Protein AF-A0A4U1B209-F1 (afdb_monomer_lite)

InterPro domains:
  IPR002110 Ankyrin repeat [PF00023] (123-153)
  IPR002110 Ankyrin repeat [PS50088] (122-154)
  IPR002110 Ankyrin repeat [SM00248] (122-151)
  IPR036770 Ankyrin repeat-containing domain superfamily [G3DSA:1.25.40.20] (81-190)
  IPR036770 Ankyrin repeat-containing domain superfamily [SSF48403] (114-175)

Radius of gyration: 19.0 Å; chains: 1; bounding box: 44×34×61 Å

Foldseek 3Di:
DVVVVVVVVVVVVVVVVVLVCPVVVDQLLQLLLLLLAADDSPALDDHRDPVSVVSNVSSVVCLVPDPPCVSQQPPVVHLLVSLLVNLLRHLPDPPDDRPLVSSLVSNVSSVVVVHDQQDQDPQDGSLLSQLNSLALVNNVSSVVVPHQQCDWGCAQPQPGTGDGSLNNLVSVCVVPPDPSSVSNNVVSVVRD

Sequence (192 aa):
MKSILIFSSVLLTLALGHATYYINSTSNLNIAKRAFTIGDWDSCNSVSSTYDNYMSNLSYAYILASHDFEAYVGADPSLIKAALYVAKCQVHQEGYELDTQRVTRGISLGLMRNENINLVSGGQTALHLAVTTGNPALVKFILENGGNPSITTTNSYVGGSGKTAYDVAITLGELTPSEAMNSIINLLKTYE

Secondary structure (DSSP, 8-state):
-HHHHHHHHHHHHHHHHHHHHHHHHS-HHHHHHHHH-SS-SS-S--PPPHHHHHHHHHHHHHHHH-S--TTTTTSSS-HHHHHHHHHGGGTTSTT----HHHHHHHHHHHHHTT--TT--BTTB-HHHHHHTTT-HHHHHHHHHTT--TTPPPSSS-TT-TT--HHHHHHHHHHHS--HHHHHHHHHHHTT-

Organism: NCBI:txid2572245

Structure (mmCIF, N/CA/C/O backbone):
data_AF-A0A4U1B209-F1
#
_entry.id   AF-A0A4U1B209-F1
#
loop_
_atom_site.group_PDB
_atom_site.id
_atom_site.type_symbol
_atom_site.label_atom_id
_atom_site.label_alt_id
_atom_site.label_comp_id
_atom_site.label_asym_id
_atom_site.label_entity_id
_atom_site.label_seq_id
_atom_site.pdbx_PDB_ins_code
_atom_site.Cartn_x
_atom_site.Cartn_y
_atom_site.Cartn_z
_atom_site.occupancy
_atom_site.B_iso_or_equiv
_atom_site.auth_seq_id
_atom_site.auth_comp_id
_atom_site.auth_asym_id
_atom_site.auth_atom_id
_atom_site.pdbx_PDB_model_num
ATOM 1 N N . MET A 1 1 ? 21.863 21.573 -38.471 1.00 61.56 1 MET A N 1
ATOM 2 C CA . MET A 1 1 ? 20.659 20.705 -38.466 1.00 61.56 1 MET A CA 1
ATOM 3 C C . MET A 1 1 ? 20.994 19.211 -38.418 1.00 61.56 1 MET A C 1
ATOM 5 O O . MET A 1 1 ? 20.579 18.571 -37.466 1.00 61.56 1 MET A O 1
ATOM 9 N N . LYS A 1 2 ? 21.790 18.655 -39.351 1.00 60.94 2 LYS A N 1
ATOM 10 C CA . LYS A 1 2 ? 22.170 17.221 -39.347 1.00 60.94 2 LYS A CA 1
ATOM 11 C C . LYS A 1 2 ? 22.879 16.751 -38.064 1.00 60.94 2 LYS A C 1
ATOM 13 O O . LYS A 1 2 ? 22.521 15.710 -37.537 1.00 60.94 2 LYS A O 1
ATOM 18 N N . SER A 1 3 ? 23.809 17.533 -37.514 1.00 59.69 3 SER A N 1
ATOM 19 C CA . SER A 1 3 ? 24.525 17.149 -36.285 1.00 59.69 3 SER A CA 1
ATOM 20 C C . SER A 1 3 ? 23.614 17.093 -35.053 1.00 59.69 3 SER A C 1
ATOM 22 O O . SER A 1 3 ? 23.727 16.170 -34.261 1.00 59.69 3 SER A O 1
ATOM 24 N N . ILE A 1 4 ? 22.650 18.013 -34.928 1.00 65.38 4 ILE A N 1
ATOM 25 C CA . ILE A 1 4 ? 21.675 18.028 -33.819 1.00 65.38 4 ILE A CA 1
ATOM 26 C C . ILE A 1 4 ? 20.774 16.782 -33.864 1.00 65.38 4 ILE A C 1
ATOM 28 O O . ILE A 1 4 ? 20.507 16.183 -32.828 1.00 65.38 4 ILE A O 1
ATOM 32 N N . LEU A 1 5 ? 20.370 16.355 -35.066 1.00 63.09 5 LEU A N 1
ATOM 33 C CA . LEU A 1 5 ? 19.568 15.143 -35.278 1.00 63.09 5 LEU A CA 1
ATOM 34 C C . LEU A 1 5 ? 20.340 13.851 -34.955 1.00 63.09 5 LEU A C 1
ATOM 36 O O . LEU A 1 5 ? 19.762 12.891 -34.456 1.00 63.09 5 LEU A O 1
ATOM 40 N N . ILE A 1 6 ? 21.651 13.821 -35.212 1.00 68.12 6 ILE A N 1
ATOM 41 C CA . ILE A 1 6 ? 22.496 12.665 -34.879 1.00 68.12 6 ILE A CA 1
ATOM 42 C C . ILE A 1 6 ? 22.674 12.566 -33.360 1.00 68.12 6 ILE A C 1
ATOM 44 O O . ILE A 1 6 ? 22.462 11.496 -32.792 1.00 68.12 6 ILE A O 1
ATOM 48 N N . PHE A 1 7 ? 22.976 13.679 -32.684 1.00 66.00 7 PHE A N 1
ATOM 49 C CA . PHE A 1 7 ? 23.112 13.698 -31.225 1.00 66.00 7 PHE A CA 1
ATOM 50 C C . PHE A 1 7 ? 21.816 13.290 -30.506 1.00 66.00 7 PHE A C 1
ATOM 52 O O . PHE A 1 7 ? 21.873 12.493 -29.570 1.00 66.00 7 PHE A O 1
ATOM 59 N N . SER A 1 8 ? 20.648 13.756 -30.965 1.00 70.50 8 SER A N 1
ATOM 60 C CA . SER A 1 8 ? 19.366 13.357 -30.367 1.00 70.50 8 SER A CA 1
ATOM 61 C C . SER A 1 8 ? 19.054 11.869 -30.567 1.00 70.50 8 SER A C 1
ATOM 63 O O . SER A 1 8 ? 18.524 11.234 -29.656 1.00 70.50 8 SER A O 1
ATOM 65 N N . SER A 1 9 ? 19.432 11.288 -31.712 1.00 76.50 9 SER A N 1
ATOM 66 C CA . SER A 1 9 ? 19.226 9.858 -31.982 1.00 76.50 9 SER A CA 1
ATOM 67 C C . SER A 1 9 ? 20.050 8.951 -31.060 1.00 76.50 9 SER A C 1
ATOM 69 O O . SER A 1 9 ? 19.524 7.970 -30.538 1.00 76.50 9 SER A O 1
ATOM 71 N N . VAL A 1 10 ? 21.307 9.310 -30.775 1.00 81.50 10 VAL A N 1
ATOM 72 C CA . VAL A 1 10 ? 22.195 8.520 -29.905 1.00 81.50 10 VAL A CA 1
ATOM 73 C C . VAL A 1 10 ? 21.699 8.542 -28.460 1.00 81.50 10 VAL A C 1
ATOM 75 O O . VAL A 1 10 ? 21.563 7.489 -27.838 1.00 81.50 10 VAL A O 1
ATOM 78 N N . LEU A 1 11 ? 21.347 9.722 -27.944 1.00 79.62 11 LEU A N 1
ATOM 79 C CA . LEU A 1 11 ? 20.768 9.867 -26.604 1.00 79.62 11 LEU A CA 1
ATOM 80 C C . LEU A 1 11 ? 19.479 9.053 -26.439 1.00 79.62 11 LEU A C 1
ATOM 82 O O . LEU A 1 11 ? 19.304 8.390 -25.417 1.00 79.62 11 LEU A O 1
ATOM 86 N N . LEU A 1 12 ? 18.613 9.040 -27.456 1.00 82.00 12 LEU A N 1
ATOM 87 C CA . LEU A 1 12 ? 17.389 8.242 -27.435 1.00 82.00 12 LEU A CA 1
ATOM 88 C C . LEU A 1 12 ? 17.687 6.737 -27.388 1.00 82.00 12 LEU A C 1
ATOM 90 O O . LEU A 1 12 ? 17.086 6.023 -26.589 1.00 82.00 12 LEU A O 1
ATOM 94 N N . THR A 1 13 ? 18.635 6.250 -28.196 1.00 85.44 13 THR A N 1
ATOM 95 C CA . THR A 1 13 ? 19.008 4.824 -28.184 1.00 85.44 13 THR A CA 1
ATOM 96 C C . THR A 1 13 ? 19.613 4.383 -26.854 1.00 85.44 13 THR A C 1
ATOM 98 O O . THR A 1 13 ? 19.274 3.307 -26.369 1.00 85.44 13 THR A O 1
ATOM 101 N N . LEU A 1 14 ? 20.440 5.220 -26.219 1.00 85.81 14 LEU A N 1
ATOM 102 C CA . LEU A 1 14 ? 21.000 4.936 -24.896 1.00 85.81 14 LEU A CA 1
ATOM 103 C C . LEU A 1 14 ? 19.914 4.910 -23.816 1.00 85.81 14 LEU A C 1
ATOM 105 O O . LEU A 1 14 ? 19.901 4.005 -22.986 1.00 85.81 14 LEU A O 1
ATOM 109 N N . ALA A 1 15 ? 18.974 5.858 -23.854 1.00 82.06 15 ALA A N 1
ATOM 110 C CA . ALA A 1 15 ? 17.854 5.894 -22.917 1.00 82.06 15 ALA A CA 1
ATOM 111 C C . ALA A 1 15 ? 16.939 4.665 -23.061 1.00 82.06 15 ALA A C 1
ATOM 113 O O . ALA A 1 15 ? 16.544 4.069 -22.060 1.00 82.06 15 ALA A O 1
ATOM 114 N N . LEU A 1 16 ? 16.641 4.249 -24.297 1.00 85.25 16 LEU A N 1
ATOM 115 C CA . LEU A 1 16 ? 15.872 3.033 -24.575 1.00 85.25 16 LEU A CA 1
ATOM 116 C C . LEU A 1 16 ? 16.637 1.767 -24.168 1.00 85.25 16 LEU A C 1
ATOM 118 O O . LEU A 1 16 ? 16.045 0.852 -23.598 1.00 85.25 16 LEU A O 1
ATOM 122 N N . GLY A 1 17 ? 17.949 1.721 -24.406 1.00 89.38 17 GLY A N 1
ATOM 123 C CA . GLY A 1 17 ? 18.820 0.631 -23.962 1.00 89.38 17 GLY A CA 1
ATOM 124 C C . GLY A 1 17 ? 18.838 0.489 -22.440 1.00 89.38 17 GLY A C 1
ATOM 125 O O . GLY A 1 17 ? 18.685 -0.610 -21.915 1.00 89.38 17 GLY A O 1
ATOM 126 N N . HIS A 1 18 ? 18.935 1.606 -21.718 1.00 88.88 18 HIS A N 1
ATOM 127 C CA . HIS A 1 18 ? 18.845 1.612 -20.261 1.00 88.88 18 HIS A CA 1
ATOM 128 C C . HIS A 1 18 ? 17.475 1.132 -19.769 1.00 88.88 18 HIS A C 1
ATOM 130 O O . HIS A 1 18 ? 17.405 0.265 -18.903 1.00 88.88 18 HIS A O 1
ATOM 136 N N . ALA A 1 19 ? 16.387 1.643 -20.354 1.00 87.69 19 ALA A N 1
ATOM 137 C CA . ALA A 1 19 ? 15.033 1.249 -19.985 1.00 87.69 19 ALA A CA 1
ATOM 138 C C . ALA A 1 19 ? 14.767 -0.243 -20.218 1.00 87.69 19 ALA A C 1
ATOM 140 O O . ALA A 1 19 ? 14.228 -0.920 -19.347 1.00 87.69 19 ALA A O 1
ATOM 141 N N . THR A 1 20 ? 15.178 -0.765 -21.374 1.00 87.56 20 THR A N 1
ATOM 142 C CA . THR A 1 20 ? 15.029 -2.188 -21.710 1.00 87.56 20 THR A CA 1
ATOM 143 C C . THR A 1 20 ? 15.875 -3.077 -20.807 1.00 87.56 20 THR A C 1
ATOM 145 O O . THR A 1 20 ? 15.366 -4.075 -20.303 1.00 87.56 20 THR A O 1
ATOM 148 N N . TYR A 1 21 ? 17.132 -2.708 -20.537 1.00 91.44 21 TYR A N 1
ATOM 149 C CA . TYR A 1 21 ? 17.966 -3.420 -19.567 1.00 91.44 21 TYR A CA 1
ATOM 150 C C . TYR A 1 21 ? 17.310 -3.451 -18.186 1.00 91.44 21 TYR A C 1
ATOM 152 O O . TYR A 1 2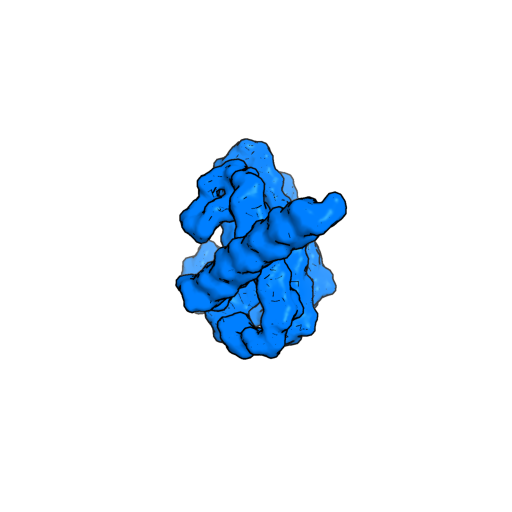1 ? 17.206 -4.509 -17.569 1.00 91.44 21 TYR A O 1
ATOM 160 N N . TYR A 1 22 ? 16.828 -2.300 -17.723 1.00 88.62 22 TYR A N 1
ATOM 161 C CA . TYR A 1 22 ? 16.171 -2.158 -16.436 1.00 88.62 22 TYR A CA 1
ATOM 162 C C . TYR A 1 22 ? 14.931 -3.057 -16.311 1.00 88.62 22 TYR A C 1
ATOM 164 O O . TYR A 1 22 ? 14.835 -3.837 -15.364 1.00 88.62 22 TYR A O 1
ATOM 172 N N . ILE A 1 23 ? 14.026 -3.004 -17.291 1.00 85.44 23 ILE A N 1
ATOM 173 C CA . ILE A 1 23 ? 12.807 -3.822 -17.327 1.00 85.44 23 ILE A CA 1
ATOM 174 C C . ILE A 1 23 ? 13.140 -5.321 -17.335 1.00 85.44 23 ILE A C 1
ATOM 176 O O . ILE A 1 23 ? 12.518 -6.088 -16.611 1.00 85.44 23 ILE A O 1
ATOM 180 N N . ASN A 1 24 ? 14.145 -5.741 -18.108 1.00 86.88 24 ASN A N 1
ATOM 181 C CA . ASN A 1 24 ? 14.504 -7.157 -18.240 1.00 86.88 24 ASN A CA 1
ATOM 182 C C . ASN A 1 24 ? 15.286 -7.713 -17.039 1.00 86.88 24 ASN A C 1
ATOM 184 O O . ASN A 1 24 ? 15.317 -8.925 -16.841 1.00 86.88 24 ASN A O 1
ATOM 188 N N . SER A 1 25 ? 15.946 -6.854 -16.259 1.00 87.62 25 SER A N 1
ATOM 189 C CA . SER A 1 25 ? 16.766 -7.256 -15.105 1.00 87.62 25 SER A CA 1
ATOM 190 C C . SER A 1 25 ? 16.059 -7.096 -13.758 1.00 87.62 25 SER A C 1
ATOM 192 O O . SER A 1 25 ? 16.596 -7.523 -12.736 1.00 87.62 25 SER A O 1
ATOM 194 N N . THR A 1 26 ? 14.855 -6.516 -13.738 1.00 83.50 26 THR A N 1
ATOM 195 C CA . THR A 1 26 ? 14.125 -6.201 -12.505 1.00 83.50 26 THR A CA 1
ATOM 196 C C . THR A 1 26 ? 12.839 -7.007 -12.407 1.00 83.50 26 THR A C 1
ATOM 198 O O . THR A 1 26 ? 12.084 -7.113 -13.368 1.00 83.50 26 THR A O 1
ATOM 201 N N . SER A 1 27 ? 12.545 -7.552 -11.223 1.00 81.44 27 SER A N 1
ATOM 202 C CA . SER A 1 27 ? 11.280 -8.257 -11.010 1.00 81.44 27 SER A CA 1
ATOM 203 C C . SER A 1 27 ? 10.080 -7.316 -11.148 1.00 81.44 27 SER A C 1
ATOM 205 O O . SER A 1 27 ? 10.131 -6.146 -10.761 1.00 81.44 27 SER A O 1
ATOM 207 N N . ASN A 1 28 ? 8.959 -7.853 -11.629 1.00 78.56 28 ASN A N 1
ATOM 208 C CA . ASN A 1 28 ? 7.714 -7.101 -11.779 1.00 78.56 28 ASN A CA 1
ATOM 209 C C . ASN A 1 28 ? 7.292 -6.423 -10.468 1.00 78.56 28 ASN A C 1
ATOM 211 O O . ASN A 1 28 ? 7.024 -5.225 -10.456 1.00 78.56 28 ASN A O 1
ATOM 215 N N . LEU A 1 29 ? 7.353 -7.134 -9.339 1.00 75.81 29 LEU A N 1
ATOM 216 C CA . LEU A 1 29 ? 7.053 -6.563 -8.025 1.00 75.81 29 LEU A CA 1
ATOM 217 C C . LEU A 1 29 ? 7.926 -5.342 -7.691 1.00 75.81 29 LEU A C 1
ATOM 219 O O . LEU A 1 29 ? 7.436 -4.346 -7.161 1.00 75.81 29 LEU A O 1
ATOM 223 N N . ASN A 1 30 ? 9.216 -5.407 -8.004 1.00 78.75 30 ASN A N 1
ATOM 224 C CA . ASN A 1 30 ? 10.148 -4.316 -7.758 1.00 78.75 30 ASN A CA 1
ATOM 225 C C . ASN A 1 30 ? 9.836 -3.117 -8.666 1.00 78.75 30 ASN A C 1
ATOM 227 O O . ASN A 1 30 ? 9.800 -1.990 -8.178 1.00 78.75 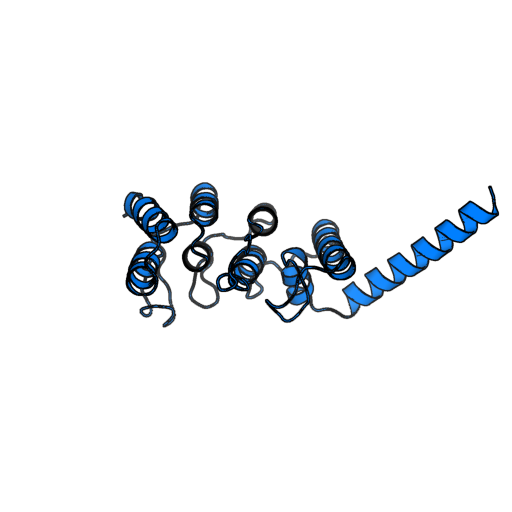30 ASN A O 1
ATOM 231 N N . ILE A 1 31 ? 9.496 -3.346 -9.936 1.00 81.81 31 ILE A N 1
ATOM 232 C CA . ILE A 1 31 ? 9.017 -2.290 -10.842 1.00 81.81 31 ILE A CA 1
ATOM 233 C C . ILE A 1 31 ? 7.718 -1.654 -10.309 1.00 81.81 31 ILE A C 1
ATOM 235 O O . ILE A 1 31 ? 7.598 -0.431 -10.292 1.00 81.81 31 ILE A O 1
ATOM 239 N N . ALA A 1 32 ? 6.768 -2.450 -9.805 1.00 78.44 32 ALA A N 1
ATOM 240 C CA . ALA A 1 32 ? 5.532 -1.943 -9.199 1.00 78.44 32 ALA A CA 1
ATOM 241 C C . ALA A 1 32 ? 5.794 -1.073 -7.967 1.00 78.44 32 ALA A C 1
ATOM 243 O O . ALA A 1 32 ? 5.273 0.035 -7.880 1.00 78.44 32 ALA A O 1
ATOM 244 N N . LYS A 1 33 ? 6.637 -1.533 -7.036 1.00 76.25 33 LYS A N 1
ATOM 245 C CA . LYS A 1 33 ? 7.045 -0.728 -5.875 1.00 76.25 33 LYS A CA 1
ATOM 246 C C . LYS A 1 33 ? 7.685 0.583 -6.334 1.00 76.25 33 LYS A C 1
ATOM 248 O O . LYS A 1 33 ? 7.255 1.654 -5.914 1.00 76.25 33 LYS A O 1
ATOM 253 N N . ARG A 1 34 ? 8.639 0.503 -7.269 1.00 80.44 34 ARG A N 1
ATOM 254 C CA . ARG A 1 34 ? 9.371 1.652 -7.819 1.00 80.44 34 ARG A CA 1
ATOM 255 C C . ARG A 1 34 ? 8.456 2.683 -8.479 1.00 80.44 34 ARG A C 1
ATOM 257 O O . ARG A 1 34 ? 8.695 3.880 -8.357 1.00 80.44 34 ARG A O 1
ATOM 264 N N . ALA A 1 35 ? 7.392 2.241 -9.147 1.00 81.94 35 ALA A N 1
ATOM 265 C CA . ALA A 1 35 ? 6.431 3.124 -9.805 1.00 81.94 35 ALA A CA 1
ATOM 266 C C . ALA A 1 35 ? 5.682 4.053 -8.839 1.00 81.94 35 ALA A C 1
ATOM 268 O O . ALA A 1 35 ? 5.184 5.095 -9.269 1.00 81.94 35 ALA A O 1
ATOM 269 N N . PHE A 1 36 ? 5.604 3.691 -7.556 1.00 79.75 36 PHE A N 1
ATOM 270 C CA . PHE A 1 36 ? 4.856 4.448 -6.553 1.00 79.75 36 PHE A CA 1
ATOM 271 C C . PHE A 1 36 ? 5.750 5.104 -5.488 1.00 79.75 36 PHE A C 1
ATOM 273 O O . PHE A 1 36 ? 5.254 5.957 -4.761 1.00 79.75 36 PHE A O 1
ATOM 280 N N . THR A 1 37 ? 7.052 4.781 -5.421 1.00 73.12 37 THR A N 1
ATOM 281 C CA . THR A 1 37 ? 8.039 5.378 -4.490 1.00 73.12 37 THR A CA 1
ATOM 282 C C . THR A 1 37 ? 8.465 6.803 -4.834 1.00 73.12 37 THR A C 1
ATOM 284 O O . THR A 1 37 ? 8.478 7.197 -5.999 1.00 73.12 37 THR A O 1
ATOM 287 N N . ILE A 1 38 ? 8.897 7.550 -3.811 1.00 61.16 38 ILE A N 1
ATOM 288 C CA . ILE A 1 38 ? 9.782 8.721 -3.913 1.00 61.16 38 ILE A CA 1
ATOM 289 C C . ILE A 1 38 ? 11.118 8.315 -3.273 1.00 61.16 38 ILE A C 1
ATOM 291 O O . ILE A 1 38 ? 11.142 8.043 -2.079 1.00 61.16 38 ILE A O 1
ATOM 295 N N . GLY A 1 39 ? 12.214 8.264 -4.036 1.00 60.88 39 GLY A N 1
ATOM 296 C CA . GLY A 1 39 ? 13.540 7.865 -3.518 1.00 60.88 39 GLY A CA 1
ATOM 297 C C . GLY A 1 39 ? 14.023 6.524 -4.064 1.00 60.88 39 GLY A C 1
ATOM 298 O O . GLY A 1 39 ? 13.471 6.076 -5.062 1.00 60.88 39 GLY A O 1
ATOM 299 N N . ASP A 1 40 ? 15.064 5.929 -3.467 1.00 56.50 40 ASP A N 1
ATOM 300 C CA . ASP A 1 40 ? 15.769 4.711 -3.926 1.00 56.50 40 ASP A CA 1
ATOM 301 C C . ASP A 1 40 ? 15.018 3.378 -3.637 1.00 56.50 40 ASP A C 1
ATOM 303 O O . ASP A 1 40 ? 13.994 3.347 -2.958 1.00 56.50 40 ASP A O 1
ATOM 307 N N . TRP A 1 41 ? 15.504 2.282 -4.230 1.00 52.00 41 TRP A N 1
ATOM 308 C CA . TRP A 1 41 ? 14.964 0.921 -4.272 1.00 52.00 41 TRP A CA 1
ATOM 309 C C . TRP A 1 41 ? 14.671 0.297 -2.912 1.00 52.00 41 TRP A C 1
ATOM 311 O O . TRP A 1 41 ? 13.658 -0.387 -2.769 1.00 52.00 41 TRP A O 1
ATOM 321 N N . ASP A 1 42 ? 15.551 0.532 -1.940 1.00 53.16 42 ASP A N 1
ATOM 322 C CA . ASP A 1 42 ? 15.587 -0.237 -0.691 1.00 53.16 42 ASP A CA 1
ATOM 323 C C . ASP A 1 42 ? 15.429 0.594 0.576 1.00 53.16 42 ASP A C 1
ATOM 325 O O . ASP A 1 42 ? 15.498 0.063 1.683 1.00 53.16 42 ASP A O 1
ATOM 329 N N . SER A 1 43 ? 15.183 1.895 0.479 1.00 47.34 43 SER A N 1
ATOM 330 C CA . SER A 1 43 ? 14.971 2.650 1.701 1.00 47.34 43 SER A CA 1
ATOM 331 C C . SER A 1 43 ? 14.155 3.900 1.457 1.00 47.34 43 SER A C 1
ATOM 333 O O . SER A 1 43 ? 14.557 4.815 0.749 1.00 47.34 43 SER A O 1
ATOM 335 N N . CYS A 1 44 ? 13.045 3.968 2.178 1.00 52.44 44 CYS A N 1
ATOM 336 C CA . CYS A 1 44 ? 12.699 4.990 3.163 1.00 52.44 44 CYS A CA 1
ATOM 337 C C . CYS A 1 44 ? 13.736 6.113 3.510 1.00 52.44 44 CYS A C 1
ATOM 339 O O . CYS A 1 44 ? 13.373 7.056 4.204 1.00 52.44 44 CYS A O 1
ATOM 341 N N . ASN A 1 45 ? 15.002 6.050 3.071 1.00 49.06 45 ASN A N 1
ATOM 342 C CA . ASN A 1 45 ? 16.088 6.993 3.300 1.00 49.06 45 ASN A CA 1
ATOM 343 C C . ASN A 1 45 ? 16.558 7.601 1.969 1.00 49.06 45 ASN A C 1
ATOM 345 O O . ASN A 1 45 ? 17.479 7.089 1.341 1.00 49.06 45 ASN A O 1
ATOM 349 N N . SER A 1 46 ? 15.952 8.706 1.537 1.00 52.28 46 SER A N 1
ATOM 350 C CA . SER A 1 46 ? 16.635 9.796 0.813 1.00 52.28 46 SER A CA 1
ATOM 351 C C . SER A 1 46 ? 15.634 10.804 0.254 1.00 52.28 46 SER A C 1
ATOM 353 O O . SER A 1 46 ? 14.504 10.479 -0.107 1.00 52.28 46 SER A O 1
ATOM 355 N N . VAL A 1 47 ? 16.092 12.050 0.145 1.00 57.69 47 VAL A N 1
ATOM 356 C CA . VAL A 1 47 ? 15.512 13.047 -0.757 1.00 57.69 47 VAL A CA 1
ATOM 357 C C . VAL A 1 47 ? 15.604 12.483 -2.178 1.00 57.69 47 VAL A C 1
ATOM 359 O O . VAL A 1 47 ? 16.689 12.071 -2.586 1.00 57.69 47 VAL A O 1
ATOM 362 N N . SER A 1 48 ? 14.503 12.444 -2.937 1.00 65.50 48 SER A N 1
ATOM 363 C CA . SER A 1 48 ? 14.525 11.872 -4.290 1.00 65.50 48 SER A CA 1
ATOM 364 C C . SER A 1 48 ? 15.555 12.577 -5.167 1.00 65.50 48 SER A C 1
ATOM 366 O O . SER A 1 48 ? 15.439 13.784 -5.403 1.00 65.50 48 SER A O 1
ATOM 368 N N . SER A 1 49 ? 16.520 11.837 -5.708 1.00 75.06 49 SER A N 1
ATOM 369 C CA . SER A 1 49 ? 17.373 12.376 -6.760 1.00 75.06 49 SER A CA 1
ATOM 370 C C . SER A 1 49 ? 16.588 12.511 -8.073 1.00 75.06 49 SER A C 1
ATOM 372 O O . SER A 1 49 ? 15.531 11.899 -8.273 1.00 75.06 49 SER A O 1
ATOM 374 N N . THR A 1 50 ? 17.116 13.283 -9.027 1.00 80.56 50 THR A N 1
ATOM 375 C CA . THR A 1 50 ? 16.581 13.310 -10.401 1.00 80.56 50 THR A CA 1
ATOM 376 C C . THR A 1 50 ? 16.550 11.907 -11.013 1.00 80.56 50 THR A C 1
ATOM 378 O O . THR A 1 50 ? 15.620 11.576 -11.749 1.00 80.56 50 THR A O 1
ATOM 381 N N . TYR A 1 51 ? 17.531 11.064 -10.673 1.00 82.75 51 TYR A N 1
ATOM 382 C CA . TYR A 1 51 ? 17.592 9.677 -11.120 1.00 82.75 51 TYR A CA 1
ATOM 383 C C . TYR A 1 51 ? 16.461 8.834 -10.518 1.00 82.75 51 TYR A C 1
ATOM 385 O O . TYR A 1 51 ? 15.802 8.098 -11.247 1.00 82.75 51 TYR A O 1
ATOM 393 N N . ASP A 1 52 ? 16.151 8.993 -9.231 1.00 77.88 52 ASP A N 1
ATOM 394 C CA . ASP A 1 52 ? 15.058 8.253 -8.587 1.00 77.88 52 ASP A CA 1
ATOM 395 C C . ASP A 1 52 ? 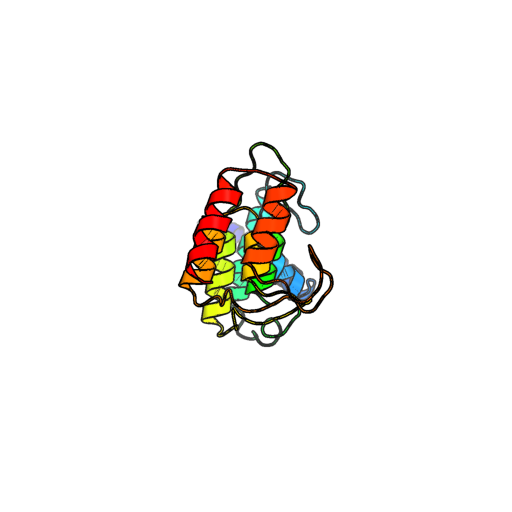13.695 8.607 -9.166 1.00 77.88 52 ASP A C 1
ATOM 397 O O . ASP A 1 52 ? 12.872 7.729 -9.436 1.00 77.88 52 ASP A O 1
ATOM 401 N N . ASN A 1 53 ? 13.475 9.896 -9.426 1.00 78.31 53 ASN A N 1
ATOM 402 C CA . ASN A 1 53 ? 12.266 10.362 -10.094 1.00 78.31 53 ASN A CA 1
ATOM 403 C C . ASN A 1 53 ? 12.170 9.832 -11.526 1.00 78.31 53 ASN A C 1
ATOM 405 O O . ASN A 1 53 ? 11.099 9.384 -11.937 1.00 78.31 53 ASN A O 1
ATOM 409 N N . TYR A 1 54 ? 13.280 9.824 -12.269 1.00 85.31 54 TYR A N 1
ATOM 410 C CA . TYR A 1 54 ? 13.338 9.204 -13.591 1.00 85.31 54 TYR A CA 1
ATOM 411 C C . TYR A 1 54 ? 12.985 7.713 -13.528 1.00 85.31 54 TYR A C 1
ATOM 413 O O . TYR A 1 54 ? 12.115 7.273 -14.275 1.00 85.31 54 TYR A O 1
ATOM 421 N N . MET A 1 55 ? 13.580 6.952 -12.605 1.00 84.69 55 MET A N 1
ATOM 422 C CA . MET A 1 55 ? 13.311 5.519 -12.468 1.00 84.69 55 MET A CA 1
ATOM 423 C C . MET A 1 55 ? 11.870 5.235 -12.034 1.00 84.69 55 MET A C 1
ATOM 425 O O . MET A 1 55 ? 11.256 4.301 -12.545 1.00 84.69 55 MET A O 1
ATOM 429 N N . SER A 1 56 ? 11.302 6.054 -11.146 1.00 82.06 56 SER A N 1
ATOM 430 C CA . SER A 1 56 ? 9.898 5.934 -10.724 1.00 82.06 56 SER A CA 1
ATOM 431 C C . SER A 1 56 ? 8.947 6.192 -11.896 1.00 82.06 56 SER A C 1
ATOM 433 O O . SER A 1 56 ? 8.049 5.396 -12.163 1.00 82.06 56 SER A O 1
ATOM 435 N N . ASN A 1 57 ? 9.194 7.256 -12.667 1.00 85.00 57 ASN A N 1
ATOM 436 C CA . ASN A 1 57 ? 8.402 7.588 -13.851 1.00 85.00 57 ASN A CA 1
ATOM 437 C C . ASN A 1 57 ? 8.543 6.541 -14.959 1.00 85.00 57 ASN A C 1
ATOM 439 O O . ASN A 1 57 ? 7.553 6.205 -15.606 1.00 85.00 57 ASN A O 1
ATOM 443 N N . LEU A 1 58 ? 9.748 6.006 -15.166 1.00 87.56 58 LEU A N 1
ATOM 444 C CA . LEU A 1 58 ? 10.000 4.928 -16.116 1.00 87.56 58 LEU A CA 1
ATOM 445 C C . LEU A 1 58 ? 9.233 3.659 -15.729 1.00 87.56 58 LEU A C 1
ATOM 447 O O . LEU A 1 58 ? 8.579 3.057 -16.575 1.00 87.56 58 LEU A O 1
ATOM 451 N N . SER A 1 59 ? 9.267 3.294 -14.447 1.00 86.50 59 SER A N 1
ATOM 452 C CA . SER A 1 59 ? 8.521 2.152 -13.907 1.00 86.50 59 SER A CA 1
ATOM 453 C C . SER A 1 59 ? 7.021 2.333 -14.102 1.00 86.50 59 SER A C 1
ATOM 455 O O . SER A 1 59 ? 6.336 1.442 -14.594 1.00 86.50 59 SER A O 1
ATOM 457 N N . TYR A 1 60 ? 6.514 3.523 -13.779 1.00 85.44 60 TYR A N 1
ATOM 458 C CA . TYR A 1 60 ? 5.110 3.856 -13.957 1.00 85.44 60 TYR A CA 1
ATOM 459 C C . TYR A 1 60 ? 4.693 3.808 -15.439 1.00 85.44 60 TYR A C 1
ATOM 461 O O . TYR A 1 60 ? 3.653 3.242 -15.776 1.00 85.44 60 TYR A O 1
ATOM 469 N N . ALA A 1 61 ? 5.515 4.353 -16.341 1.00 86.88 61 ALA A N 1
ATOM 470 C CA . ALA A 1 61 ? 5.275 4.305 -17.782 1.00 86.88 61 ALA A CA 1
ATOM 471 C C . ALA A 1 61 ? 5.291 2.869 -18.322 1.00 86.88 61 ALA A C 1
ATOM 473 O O . ALA A 1 61 ? 4.449 2.525 -19.149 1.00 86.88 61 ALA A O 1
ATOM 474 N N . TYR A 1 62 ? 6.197 2.026 -17.824 1.00 85.88 62 TYR A N 1
ATOM 475 C CA . TYR A 1 62 ? 6.226 0.610 -18.169 1.00 85.88 62 TYR A CA 1
ATOM 476 C C . TYR A 1 62 ? 4.936 -0.098 -17.755 1.00 85.88 62 TYR A C 1
ATOM 478 O O . TYR A 1 62 ? 4.344 -0.771 -18.587 1.00 85.88 62 TYR A O 1
ATOM 486 N N . ILE A 1 63 ? 4.446 0.110 -16.528 1.00 82.31 63 ILE A N 1
ATOM 487 C CA . ILE A 1 63 ? 3.183 -0.498 -16.071 1.00 82.31 63 ILE A CA 1
ATOM 488 C C . ILE A 1 63 ? 1.993 0.008 -16.898 1.00 82.31 63 ILE A C 1
ATOM 490 O O . ILE A 1 63 ? 1.046 -0.730 -17.141 1.00 82.31 63 ILE A O 1
ATOM 494 N N . LEU A 1 64 ? 2.005 1.261 -17.359 1.00 83.75 64 LEU A N 1
ATOM 495 C CA . LEU A 1 64 ? 0.955 1.737 -18.263 1.00 83.75 64 LEU A CA 1
ATOM 496 C C . LEU A 1 64 ? 1.009 1.079 -19.649 1.00 83.75 64 LEU A C 1
ATOM 498 O O . LEU A 1 64 ? -0.047 0.868 -20.245 1.00 83.75 64 LEU A O 1
ATOM 502 N N . ALA A 1 65 ? 2.213 0.811 -20.158 1.00 83.56 65 ALA A N 1
ATOM 503 C CA . ALA A 1 65 ? 2.454 0.355 -21.524 1.00 83.56 65 ALA A CA 1
ATOM 504 C C . ALA A 1 65 ? 2.508 -1.171 -21.681 1.00 83.56 65 ALA A C 1
ATOM 506 O O . ALA A 1 65 ? 2.265 -1.672 -22.779 1.00 83.56 65 ALA A O 1
ATOM 507 N N . SER A 1 66 ? 2.851 -1.914 -20.627 1.00 75.75 66 SER A N 1
ATOM 508 C CA . SER A 1 66 ? 2.817 -3.372 -20.659 1.00 75.75 66 SER A CA 1
ATOM 509 C C . SER A 1 66 ? 1.376 -3.826 -20.901 1.00 75.75 66 SER A C 1
ATOM 511 O O . SER A 1 66 ? 0.439 -3.165 -20.481 1.00 75.75 66 SER A O 1
ATOM 513 N N . HIS A 1 67 ? 1.168 -4.908 -21.651 1.00 63.03 67 HIS A N 1
ATOM 514 C CA . HIS A 1 67 ? -0.149 -5.553 -21.785 1.00 63.03 67 HIS A CA 1
ATOM 515 C C . HIS A 1 67 ? -0.262 -6.810 -20.912 1.00 63.03 67 HIS A C 1
ATOM 517 O O . HIS A 1 67 ? -1.354 -7.350 -20.754 1.00 63.03 67 HIS A O 1
ATOM 523 N N . ASP A 1 68 ? 0.857 -7.247 -20.329 1.00 60.34 68 ASP A N 1
ATOM 524 C CA . ASP A 1 68 ? 0.986 -8.490 -19.576 1.00 60.34 68 ASP A CA 1
ATOM 525 C C . ASP A 1 68 ? 0.872 -8.206 -18.067 1.00 60.34 68 ASP A C 1
ATOM 527 O O . ASP A 1 68 ? 1.853 -8.026 -17.342 1.00 60.34 68 ASP A O 1
ATOM 531 N N . PHE A 1 69 ? -0.375 -8.033 -17.624 1.00 60.00 69 PHE A N 1
ATOM 532 C CA . PHE A 1 69 ? -0.744 -7.615 -16.263 1.00 60.00 69 PHE A CA 1
ATOM 533 C C . PHE A 1 69 ? -0.941 -8.772 -15.287 1.00 60.00 69 PHE A C 1
ATOM 535 O O . PHE A 1 69 ? -0.973 -8.553 -14.075 1.00 60.00 69 PHE A O 1
ATOM 542 N N . GLU A 1 70 ? -1.041 -9.995 -15.804 1.00 55.88 70 GLU A N 1
ATOM 543 C CA . GLU A 1 70 ? -1.221 -11.226 -15.024 1.00 55.88 70 GLU A CA 1
ATOM 544 C C . GLU A 1 70 ? -0.077 -11.427 -14.017 1.00 55.88 70 GLU A C 1
ATOM 546 O O . GLU A 1 70 ? -0.275 -11.987 -12.947 1.00 55.88 70 GLU A O 1
ATOM 551 N N . ALA A 1 71 ? 1.115 -10.888 -14.297 1.00 56.56 71 ALA A N 1
ATOM 552 C CA . ALA A 1 71 ? 2.239 -10.967 -13.368 1.00 56.56 71 ALA A CA 1
ATOM 553 C C . ALA A 1 71 ? 2.113 -10.048 -12.130 1.00 56.56 71 ALA A C 1
ATOM 555 O O . ALA A 1 71 ? 2.925 -10.158 -11.210 1.00 56.56 71 ALA A O 1
ATOM 556 N N . TYR A 1 72 ? 1.135 -9.134 -12.114 1.00 57.09 72 TYR A N 1
ATOM 557 C CA . TYR A 1 72 ? 0.892 -8.162 -11.039 1.00 57.09 72 TYR A CA 1
ATOM 558 C C . TYR A 1 72 ? -0.451 -8.398 -10.330 1.00 57.09 72 TYR A C 1
ATOM 560 O O . TYR A 1 72 ? -0.546 -8.226 -9.113 1.00 57.09 72 TYR A O 1
ATOM 568 N N . VAL A 1 73 ? -1.479 -8.823 -11.076 1.00 50.19 73 VAL A N 1
ATOM 569 C CA . VAL A 1 73 ? -2.809 -9.171 -10.555 1.00 50.19 73 VAL A CA 1
ATOM 570 C C . VAL A 1 73 ? -2.733 -10.531 -9.855 1.00 50.19 73 VAL A C 1
ATOM 572 O O . VAL A 1 73 ? -2.586 -11.564 -10.494 1.00 50.19 73 VAL A O 1
ATOM 575 N N . GLY A 1 74 ? -2.820 -10.539 -8.523 1.00 48.75 74 GLY A N 1
ATOM 576 C CA . GLY A 1 74 ? -2.748 -11.766 -7.713 1.00 48.75 74 GLY A CA 1
ATOM 577 C C . GLY A 1 74 ? -1.360 -12.097 -7.154 1.00 48.75 74 GLY A C 1
ATOM 578 O O . GLY A 1 74 ? -1.229 -13.062 -6.402 1.00 48.75 74 GLY A O 1
ATOM 579 N N . ALA A 1 75 ? -0.340 -11.282 -7.446 1.00 58.28 75 ALA A N 1
ATOM 580 C CA . ALA A 1 75 ? 0.910 -11.304 -6.693 1.00 58.28 75 ALA A CA 1
ATOM 581 C C . ALA A 1 75 ? 0.671 -10.781 -5.264 1.00 58.28 75 ALA A C 1
ATOM 583 O O . ALA A 1 75 ? -0.155 -9.892 -5.054 1.00 58.28 75 ALA A O 1
ATOM 584 N N . ASP A 1 76 ? 1.397 -11.309 -4.276 1.00 59.28 76 ASP A N 1
ATOM 585 C CA . ASP A 1 76 ? 1.491 -10.675 -2.960 1.00 59.28 76 ASP A CA 1
ATOM 586 C C . ASP A 1 76 ? 2.780 -9.841 -2.906 1.00 59.28 76 ASP A C 1
ATOM 588 O O . ASP A 1 76 ? 3.874 -10.419 -2.916 1.00 59.28 76 ASP A O 1
ATOM 592 N N . PRO A 1 77 ? 2.702 -8.498 -2.851 1.00 68.00 77 PRO A N 1
ATOM 593 C CA . PRO A 1 77 ? 1.500 -7.654 -2.868 1.00 68.00 77 PRO A CA 1
ATOM 594 C C . PRO A 1 77 ? 0.955 -7.298 -4.264 1.00 68.00 77 PRO A C 1
ATOM 596 O O . PRO A 1 77 ? 1.721 -7.144 -5.214 1.00 68.00 77 PRO A O 1
ATOM 599 N N . SER A 1 78 ? -0.363 -7.062 -4.340 1.00 80.38 78 SER A N 1
ATOM 600 C CA . SER A 1 78 ? -1.050 -6.500 -5.518 1.00 80.38 78 SER A CA 1
ATOM 601 C C . SER A 1 78 ? -0.614 -5.050 -5.783 1.00 80.38 78 SER A C 1
ATOM 603 O O . SER A 1 78 ? 0.025 -4.446 -4.916 1.00 80.38 78 SER A O 1
ATOM 605 N N . LEU A 1 79 ? -0.976 -4.433 -6.918 1.00 83.06 79 LEU A N 1
ATOM 606 C CA . LEU A 1 79 ? -0.631 -3.026 -7.193 1.00 83.06 79 LEU A CA 1
ATOM 607 C C . LEU A 1 79 ? -1.196 -2.084 -6.125 1.00 83.06 79 LEU A C 1
ATOM 609 O O . LEU A 1 79 ? -0.477 -1.201 -5.649 1.00 83.06 79 LEU A O 1
ATOM 613 N N . ILE A 1 80 ? -2.444 -2.313 -5.695 1.00 88.94 80 ILE A N 1
ATOM 614 C CA . ILE A 1 80 ? -3.076 -1.547 -4.609 1.00 88.94 80 ILE A CA 1
ATOM 615 C C . ILE A 1 80 ? -2.217 -1.615 -3.339 1.00 88.94 80 ILE A C 1
ATOM 617 O O . ILE A 1 80 ? -1.915 -0.588 -2.726 1.00 88.94 80 ILE A O 1
ATOM 621 N N . LYS A 1 81 ? -1.783 -2.816 -2.934 1.00 85.44 81 LYS A N 1
ATOM 622 C CA . LYS A 1 81 ? -0.993 -2.978 -1.705 1.00 85.44 81 LYS A CA 1
ATOM 623 C C . LYS A 1 81 ? 0.449 -2.502 -1.879 1.00 85.44 81 LYS A C 1
ATOM 625 O O . LYS A 1 81 ? 0.998 -1.939 -0.938 1.00 85.44 81 LYS A O 1
ATOM 630 N N . ALA A 1 82 ? 1.053 -2.666 -3.056 1.00 82.25 82 ALA A N 1
ATOM 631 C CA . ALA A 1 82 ? 2.383 -2.147 -3.367 1.00 82.25 82 ALA A CA 1
ATOM 632 C C . ALA A 1 82 ? 2.431 -0.622 -3.199 1.00 82.25 82 ALA A C 1
ATOM 634 O O . ALA A 1 82 ? 3.328 -0.122 -2.523 1.00 82.25 82 ALA A O 1
ATOM 635 N N . ALA A 1 83 ? 1.425 0.099 -3.708 1.00 85.94 83 ALA A N 1
ATOM 636 C CA . ALA A 1 83 ? 1.292 1.542 -3.509 1.00 85.94 83 ALA A CA 1
ATOM 637 C C . ALA A 1 83 ? 1.193 1.921 -2.017 1.00 85.94 83 ALA A C 1
ATOM 639 O O . ALA A 1 83 ? 1.799 2.894 -1.572 1.00 85.94 83 ALA A O 1
ATOM 640 N N . LEU A 1 84 ? 0.484 1.121 -1.217 1.00 86.12 84 LEU A N 1
ATOM 641 C CA . LEU A 1 84 ? 0.338 1.340 0.226 1.00 86.12 84 LEU A CA 1
ATOM 642 C C . LEU A 1 84 ? 1.592 0.995 1.038 1.00 86.12 84 LEU A C 1
ATOM 644 O O . LEU A 1 84 ? 1.859 1.639 2.050 1.00 86.12 84 LEU A O 1
ATOM 648 N N . TYR A 1 85 ? 2.383 0.005 0.619 1.00 79.12 85 TYR A N 1
ATOM 649 C CA . TYR A 1 85 ? 3.652 -0.307 1.282 1.00 79.12 85 TYR A CA 1
ATOM 650 C C . TYR A 1 85 ? 4.653 0.835 1.156 1.00 79.12 85 TYR A C 1
ATOM 652 O O . TYR A 1 85 ? 5.372 1.115 2.112 1.00 79.12 85 TYR A O 1
ATOM 660 N N . VAL A 1 86 ? 4.647 1.538 0.025 1.00 71.88 86 VAL A N 1
ATOM 661 C CA . VAL A 1 86 ? 5.443 2.755 -0.140 1.00 71.88 86 VAL A CA 1
ATOM 662 C C . VAL A 1 86 ? 5.037 3.826 0.870 1.00 71.88 86 VAL A C 1
ATOM 664 O O . VAL A 1 86 ? 5.903 4.460 1.466 1.00 71.88 86 VAL A O 1
ATOM 667 N N . ALA A 1 87 ? 3.737 3.996 1.120 1.00 69.38 87 ALA A N 1
ATOM 668 C CA . ALA A 1 87 ? 3.247 5.012 2.048 1.00 69.38 87 ALA A CA 1
ATOM 669 C C . ALA A 1 87 ? 3.747 4.820 3.493 1.00 69.38 87 ALA A C 1
ATOM 671 O O . ALA A 1 87 ? 3.845 5.780 4.252 1.00 69.38 87 ALA A O 1
ATOM 672 N N . LYS A 1 88 ? 4.104 3.586 3.872 1.00 67.00 88 LYS A N 1
ATOM 673 C CA . LYS A 1 88 ? 4.668 3.263 5.192 1.00 67.00 88 LYS A CA 1
ATOM 674 C C . LYS A 1 88 ? 6.119 3.693 5.363 1.00 67.00 88 LYS A C 1
ATOM 676 O O . LYS A 1 88 ? 6.603 3.735 6.489 1.00 67.00 88 LYS A O 1
ATOM 681 N N . CYS A 1 89 ? 6.831 3.963 4.274 1.00 61.16 89 CYS A N 1
ATOM 682 C CA . CYS A 1 89 ? 8.280 4.057 4.336 1.00 61.16 89 CYS A CA 1
ATOM 683 C C . CYS A 1 89 ? 8.788 5.324 5.049 1.00 61.16 89 CYS A C 1
ATOM 685 O O . CYS A 1 89 ? 9.948 5.376 5.422 1.00 61.16 89 CYS A O 1
ATOM 687 N N . GLN A 1 90 ? 7.975 6.363 5.249 1.00 57.38 90 GLN A N 1
ATOM 688 C CA . GLN A 1 90 ? 8.513 7.685 5.614 1.00 57.38 90 GLN A CA 1
ATOM 689 C C . GLN A 1 90 ? 7.746 8.403 6.744 1.00 57.38 90 GLN A C 1
ATOM 691 O O . GLN A 1 90 ? 8.005 9.564 7.034 1.00 57.38 90 GLN A O 1
ATOM 696 N N . VAL A 1 91 ? 6.876 7.691 7.472 1.00 52.72 91 VAL A N 1
ATOM 697 C CA . VAL A 1 91 ? 6.005 8.260 8.528 1.00 52.72 91 VAL A CA 1
ATOM 698 C C . VAL A 1 91 ? 6.779 8.817 9.745 1.00 52.72 91 VAL A C 1
ATOM 700 O O . VAL A 1 91 ? 6.211 9.543 10.553 1.00 52.72 91 VAL A O 1
ATOM 703 N N . HIS A 1 92 ? 8.074 8.509 9.895 1.00 52.59 92 HIS A N 1
ATOM 704 C CA . HIS A 1 92 ? 8.873 8.874 11.078 1.00 52.59 92 HIS A CA 1
ATOM 705 C C . HIS A 1 92 ? 9.900 9.998 10.860 1.00 52.59 92 HIS A C 1
ATOM 707 O O . HIS A 1 92 ? 10.678 10.271 11.773 1.00 52.59 92 HIS A O 1
ATOM 713 N N . GLN A 1 93 ? 9.933 10.652 9.693 1.00 53.72 93 GLN A N 1
ATOM 714 C CA . GLN A 1 93 ? 10.803 11.816 9.481 1.00 53.72 93 GLN A CA 1
ATOM 715 C C . GLN A 1 93 ? 10.015 13.123 9.624 1.00 53.72 93 GLN A C 1
ATOM 717 O O . GLN A 1 93 ? 9.004 13.337 8.958 1.00 53.72 93 GLN A O 1
ATOM 722 N N . GLU A 1 94 ? 10.480 14.000 10.514 1.00 49.06 94 GLU A N 1
ATOM 723 C CA . GLU A 1 94 ? 9.915 15.335 10.712 1.00 49.06 94 GLU A CA 1
ATOM 724 C C . GLU A 1 94 ? 10.006 16.143 9.401 1.00 49.06 94 GLU A C 1
ATOM 726 O O . GLU A 1 94 ? 11.069 16.216 8.784 1.00 49.06 94 GLU A O 1
ATOM 731 N N . GLY A 1 95 ? 8.882 16.708 8.941 1.00 51.75 95 GLY A N 1
ATOM 732 C CA . GLY A 1 95 ? 8.789 17.412 7.653 1.00 51.75 95 GLY A CA 1
ATOM 733 C C . GLY A 1 95 ? 8.480 16.528 6.436 1.00 51.75 95 GLY A C 1
ATOM 734 O O . GLY A 1 95 ? 8.507 17.024 5.310 1.00 51.75 95 GLY A O 1
ATOM 735 N N . TYR A 1 96 ? 8.176 15.240 6.630 1.00 56.94 96 TYR A N 1
ATOM 736 C CA . TYR A 1 96 ? 7.805 14.349 5.534 1.00 56.94 96 TYR A CA 1
ATOM 737 C C . TYR A 1 96 ? 6.344 14.511 5.058 1.00 56.94 96 TYR A C 1
ATOM 739 O O . TYR A 1 96 ? 5.389 14.145 5.741 1.00 56.94 96 TYR A O 1
ATOM 747 N N . GLU A 1 97 ? 6.217 15.021 3.832 1.00 59.03 97 GLU A N 1
ATOM 748 C CA . GLU A 1 97 ? 5.087 14.935 2.897 1.00 59.03 97 GLU A CA 1
ATOM 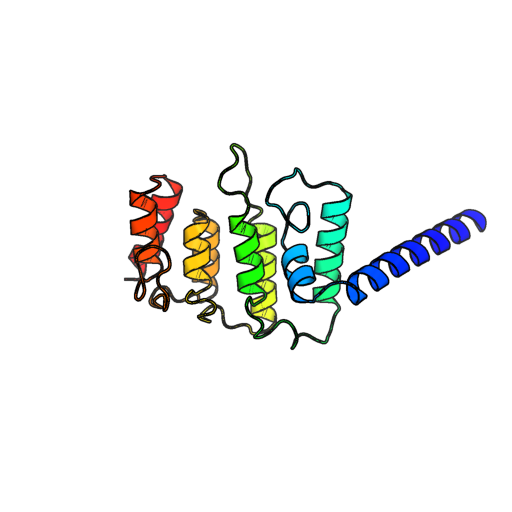749 C C . GLU A 1 97 ? 4.785 13.522 2.360 1.00 59.03 97 GLU A C 1
ATOM 751 O O . GLU A 1 97 ? 5.438 13.141 1.388 1.00 59.03 97 GLU A O 1
ATOM 756 N N . LEU A 1 98 ? 3.813 12.748 2.876 1.00 70.25 98 LEU A N 1
ATOM 757 C CA . LEU A 1 98 ? 3.347 11.570 2.120 1.00 70.25 98 LEU A CA 1
ATOM 758 C C . LEU A 1 98 ? 2.794 12.034 0.767 1.00 70.25 98 LEU A C 1
ATOM 760 O O . LEU A 1 98 ? 1.754 12.697 0.729 1.00 70.25 98 LEU A O 1
ATOM 764 N N . ASP A 1 99 ? 3.417 11.610 -0.338 1.00 73.94 99 ASP A N 1
ATOM 765 C CA . ASP A 1 99 ? 2.887 11.837 -1.689 1.00 73.94 99 ASP A CA 1
ATOM 766 C C . ASP A 1 99 ? 1.656 10.962 -1.928 1.00 73.94 99 ASP A C 1
ATOM 768 O O . ASP A 1 99 ? 1.659 9.898 -2.556 1.00 73.94 99 ASP A O 1
ATOM 772 N N . THR A 1 100 ? 0.558 11.464 -1.378 1.00 78.50 100 THR A N 1
ATOM 773 C CA . THR A 1 100 ? -0.767 10.873 -1.458 1.00 78.50 100 THR A CA 1
ATOM 774 C C . THR A 1 100 ? -1.203 10.773 -2.920 1.00 78.50 100 THR A C 1
ATOM 776 O O . THR A 1 100 ? -1.951 9.864 -3.271 1.00 78.50 100 THR A O 1
ATOM 779 N N . GLN A 1 101 ? -0.698 11.634 -3.811 1.00 82.38 101 GLN A N 1
ATOM 780 C CA . GLN A 1 101 ? -1.020 11.589 -5.234 1.00 82.38 101 GLN A CA 1
ATOM 781 C C . GLN A 1 101 ? -0.427 10.344 -5.909 1.00 82.38 101 GLN A C 1
ATOM 783 O O . GLN A 1 101 ? -1.140 9.654 -6.637 1.00 82.38 101 GLN A O 1
ATOM 788 N N . ARG A 1 102 ? 0.841 9.999 -5.652 1.00 80.38 102 ARG A N 1
ATOM 789 C CA . ARG A 1 102 ? 1.443 8.762 -6.189 1.00 80.38 102 ARG A CA 1
ATOM 790 C C . ARG A 1 102 ? 0.766 7.510 -5.650 1.00 80.38 102 ARG A C 1
ATOM 792 O O . ARG A 1 102 ? 0.474 6.599 -6.426 1.00 80.38 102 ARG A O 1
ATOM 799 N N . VAL A 1 103 ? 0.468 7.482 -4.350 1.00 86.00 103 VAL A N 1
ATOM 800 C CA . VAL A 1 103 ? -0.206 6.338 -3.719 1.00 86.00 103 VAL A CA 1
ATOM 801 C C . VAL A 1 103 ? -1.607 6.151 -4.301 1.00 86.00 103 VAL A C 1
ATOM 803 O O . VAL A 1 103 ? -1.939 5.063 -4.769 1.00 86.00 103 VAL A O 1
ATOM 806 N N . THR A 1 104 ? -2.416 7.213 -4.346 1.00 90.31 104 THR A N 1
ATOM 807 C CA . THR A 1 104 ? -3.774 7.159 -4.916 1.00 90.31 104 THR A CA 1
ATOM 808 C C . THR A 1 104 ? -3.754 6.806 -6.398 1.00 90.31 104 THR A C 1
ATOM 810 O O . THR A 1 104 ? -4.581 6.014 -6.835 1.00 90.31 104 THR A O 1
ATOM 813 N N . ARG A 1 105 ? -2.769 7.281 -7.171 1.00 87.69 105 ARG A N 1
ATOM 814 C CA . ARG A 1 105 ? -2.577 6.877 -8.572 1.00 87.69 105 ARG A CA 1
ATOM 815 C C . ARG A 1 105 ? -2.311 5.378 -8.714 1.00 87.69 105 ARG A C 1
ATOM 817 O O . ARG A 1 105 ? -2.861 4.761 -9.623 1.00 87.69 105 ARG A O 1
ATOM 824 N N . GLY A 1 106 ? -1.504 4.794 -7.829 1.00 86.56 106 GLY A N 1
ATOM 825 C CA . GLY A 1 106 ? -1.258 3.352 -7.809 1.00 86.56 106 GLY A CA 1
ATOM 826 C C . GLY A 1 106 ? -2.496 2.536 -7.451 1.00 86.56 106 GLY A C 1
ATOM 827 O O . GLY A 1 106 ? -2.793 1.551 -8.125 1.00 86.56 106 GLY A O 1
ATOM 828 N N . ILE A 1 107 ? -3.275 2.997 -6.468 1.00 91.50 107 ILE A N 1
ATOM 829 C CA . ILE A 1 107 ? -4.560 2.380 -6.109 1.00 91.50 107 ILE A CA 1
ATOM 830 C C . ILE A 1 107 ? -5.541 2.462 -7.287 1.00 91.50 107 ILE A C 1
ATOM 832 O O . ILE A 1 107 ? -6.079 1.438 -7.699 1.00 91.50 107 ILE A O 1
ATOM 836 N N . SER A 1 108 ? -5.723 3.648 -7.880 1.00 92.25 108 SER A N 1
ATOM 837 C CA . SER A 1 108 ? -6.578 3.853 -9.056 1.00 92.25 108 SER A CA 1
ATOM 838 C C . SER A 1 108 ? -6.171 2.962 -10.221 1.00 92.25 108 SER A C 1
ATOM 840 O O . SER A 1 108 ? -7.029 2.398 -10.891 1.00 92.25 108 SER A O 1
ATOM 842 N N . LEU A 1 109 ? -4.867 2.801 -10.456 1.00 87.81 109 LEU A N 1
ATOM 843 C CA . LEU A 1 109 ? -4.373 1.916 -11.501 1.00 87.81 109 LEU A CA 1
ATOM 844 C C . LEU A 1 109 ? -4.734 0.455 -11.213 1.00 87.81 109 LEU A C 1
ATOM 846 O O . LEU A 1 109 ? -5.234 -0.213 -12.111 1.00 87.81 109 LEU A O 1
ATOM 850 N N . GLY A 1 110 ? -4.550 -0.029 -9.982 1.00 88.12 110 GLY A N 1
ATOM 851 C CA . GLY A 1 110 ? -4.985 -1.375 -9.594 1.00 88.12 110 GLY A CA 1
ATOM 852 C C . GLY A 1 110 ? -6.492 -1.581 -9.790 1.00 88.12 110 GLY A C 1
ATOM 853 O O . GLY A 1 110 ? -6.911 -2.570 -10.387 1.00 88.12 110 GLY A O 1
ATOM 854 N N . LEU A 1 111 ? -7.312 -0.603 -9.395 1.00 91.38 111 LEU A N 1
ATOM 855 C CA . LEU A 1 111 ? -8.767 -0.626 -9.597 1.00 91.38 111 LEU A CA 1
ATOM 856 C C . LEU A 1 111 ? -9.162 -0.635 -11.080 1.00 91.38 111 LEU A C 1
ATOM 858 O O . LEU A 1 111 ? -10.012 -1.423 -11.485 1.00 91.38 111 LEU A O 1
ATOM 862 N N . MET A 1 112 ? -8.511 0.180 -11.917 1.00 89.12 112 MET A N 1
ATOM 863 C CA . MET A 1 112 ? -8.697 0.161 -13.377 1.00 89.12 112 MET A CA 1
ATOM 864 C C . MET A 1 112 ? -8.346 -1.198 -13.996 1.00 89.12 112 MET A C 1
ATOM 866 O O . MET A 1 112 ? -8.834 -1.532 -15.074 1.00 89.12 112 MET A O 1
ATOM 870 N N . ARG A 1 113 ? -7.493 -1.979 -13.327 1.00 84.50 113 ARG A N 1
ATOM 871 C CA . ARG A 1 113 ? -7.126 -3.351 -13.699 1.00 84.50 113 ARG A CA 1
ATOM 872 C C . ARG A 1 113 ? -7.992 -4.407 -13.011 1.00 84.50 113 ARG A C 1
ATOM 874 O O . ARG A 1 113 ? -7.662 -5.585 -13.075 1.00 84.50 113 ARG A O 1
ATOM 881 N N . ASN A 1 114 ? -9.109 -3.998 -12.410 1.00 87.62 114 ASN A N 1
ATOM 882 C CA . ASN A 1 114 ? -10.070 -4.873 -11.748 1.00 87.62 114 ASN A CA 1
ATOM 883 C C . ASN A 1 114 ? -9.488 -5.616 -10.526 1.00 87.62 114 ASN A C 1
ATOM 885 O O . ASN A 1 114 ? -9.966 -6.694 -10.170 1.00 87.62 114 ASN A O 1
ATOM 889 N N . GLU A 1 115 ? -8.460 -5.058 -9.869 1.00 89.00 115 GLU A N 1
ATOM 890 C CA . GLU A 1 115 ? -8.017 -5.568 -8.571 1.00 89.00 115 GLU A CA 1
ATOM 891 C C . GLU A 1 115 ? -9.113 -5.387 -7.516 1.00 89.00 115 GLU A C 1
ATOM 893 O O . GLU A 1 115 ? -9.764 -4.345 -7.418 1.00 89.00 115 GLU A O 1
ATOM 898 N N . ASN A 1 116 ? -9.274 -6.398 -6.667 1.00 91.44 116 ASN A N 1
ATOM 899 C CA . ASN A 1 116 ? -10.194 -6.327 -5.545 1.00 91.44 116 ASN A CA 1
ATOM 900 C C . ASN A 1 116 ? -9.568 -5.528 -4.386 1.00 91.44 116 ASN A C 1
ATOM 902 O O . ASN A 1 116 ? -8.701 -6.037 -3.675 1.00 91.44 116 ASN A O 1
ATOM 906 N N . ILE A 1 117 ? -10.059 -4.309 -4.140 1.00 93.94 117 ILE A N 1
ATOM 907 C CA . ILE A 1 117 ? -9.627 -3.446 -3.020 1.00 93.94 117 ILE A CA 1
ATOM 908 C C . ILE A 1 117 ? -9.821 -4.090 -1.636 1.00 93.94 117 ILE A C 1
ATOM 910 O O . ILE A 1 117 ? -9.131 -3.751 -0.671 1.00 93.94 117 ILE A O 1
ATOM 914 N N . ASN A 1 118 ? -10.729 -5.063 -1.555 1.00 95.06 118 ASN A N 1
ATOM 915 C CA . ASN A 1 118 ? -11.076 -5.811 -0.354 1.00 95.06 118 ASN A CA 1
ATOM 916 C C . ASN A 1 118 ? -10.297 -7.125 -0.210 1.00 95.06 118 ASN A C 1
ATOM 918 O O . ASN A 1 118 ? -10.562 -7.892 0.715 1.00 95.06 118 ASN A O 1
ATOM 922 N N . LEU A 1 119 ? -9.336 -7.401 -1.100 1.00 91.25 119 LEU A N 1
ATOM 923 C CA . LEU A 1 119 ? -8.494 -8.588 -1.017 1.00 91.25 119 LEU A CA 1
ATOM 924 C C . LEU A 1 119 ? -7.718 -8.609 0.307 1.00 91.25 119 LEU A C 1
ATOM 926 O O . LEU A 1 119 ? -6.941 -7.701 0.618 1.00 91.25 119 LEU A O 1
ATOM 930 N N . VAL A 1 120 ? -7.889 -9.692 1.065 1.00 89.56 120 VAL A N 1
ATOM 931 C CA . VAL A 1 120 ? -7.060 -9.992 2.232 1.00 89.56 120 VAL A CA 1
ATOM 932 C C . VAL A 1 120 ? -5.816 -10.732 1.747 1.00 89.56 120 VAL A C 1
ATOM 934 O O . VAL A 1 120 ? -5.857 -11.930 1.489 1.00 89.56 120 VAL A O 1
ATOM 937 N N . SER A 1 121 ? -4.704 -10.010 1.634 1.00 84.19 121 SER A N 1
ATOM 938 C CA . SER A 1 121 ? -3.376 -10.580 1.350 1.00 84.19 121 SER A CA 1
ATOM 939 C C . SER A 1 121 ? -2.439 -10.286 2.514 1.00 84.19 121 SER A C 1
ATOM 941 O O . SER A 1 121 ? -2.620 -9.261 3.174 1.00 84.19 121 SER A O 1
ATOM 943 N N . GLY A 1 122 ? -1.475 -11.150 2.833 1.00 82.56 122 GLY A N 1
ATOM 944 C CA . GLY A 1 122 ? -0.610 -10.957 4.010 1.00 82.56 122 GLY A CA 1
ATOM 945 C C . GLY A 1 122 ? -1.388 -10.657 5.305 1.00 82.56 122 GLY A C 1
ATOM 946 O O . GLY A 1 122 ? -0.932 -9.875 6.136 1.00 82.56 122 GLY A O 1
ATOM 947 N N . GLY A 1 123 ? -2.608 -11.195 5.420 1.00 88.56 123 GLY A N 1
ATOM 948 C CA . GLY A 1 123 ? -3.536 -11.034 6.542 1.00 88.56 123 GLY A CA 1
ATOM 949 C C . GLY A 1 123 ? -4.225 -9.679 6.715 1.00 88.56 123 GLY A C 1
ATOM 950 O O . GLY A 1 123 ? -4.862 -9.465 7.743 1.00 88.56 123 GLY A O 1
ATOM 951 N N . GLN A 1 124 ? -4.136 -8.775 5.734 1.00 90.69 124 GLN A N 1
ATOM 952 C CA . GLN A 1 124 ? -4.712 -7.428 5.816 1.00 90.69 124 GLN A CA 1
ATOM 953 C C . GLN A 1 124 ? -5.321 -6.964 4.487 1.00 90.69 124 GLN A C 1
ATOM 955 O O . GLN A 1 124 ? -4.808 -7.296 3.415 1.00 90.69 124 GLN A O 1
ATOM 960 N N . THR A 1 125 ? -6.348 -6.114 4.559 1.00 93.75 125 THR A N 1
ATOM 961 C CA . THR A 1 125 ? -6.875 -5.369 3.395 1.00 93.75 125 THR A CA 1
ATOM 962 C C . THR A 1 125 ? -6.104 -4.070 3.147 1.00 93.75 125 THR A C 1
ATOM 964 O O . THR A 1 125 ? -5.310 -3.626 3.981 1.00 93.75 125 THR A O 1
ATOM 967 N N . ALA A 1 126 ? -6.368 -3.431 2.005 1.00 94.00 126 ALA A N 1
ATOM 968 C CA . ALA A 1 126 ? -5.856 -2.101 1.685 1.00 94.00 126 ALA A CA 1
ATOM 969 C C . ALA A 1 126 ? -6.240 -1.048 2.746 1.00 94.00 126 ALA A C 1
ATOM 971 O O . ALA A 1 126 ? -5.415 -0.220 3.129 1.00 94.00 126 ALA A O 1
ATOM 972 N N . LEU A 1 127 ? -7.460 -1.130 3.286 1.00 96.31 127 LEU A N 1
ATOM 973 C CA . LEU A 1 127 ? -7.955 -0.188 4.291 1.00 96.31 127 LEU A CA 1
ATOM 974 C C . LEU A 1 127 ? -7.187 -0.285 5.620 1.00 96.31 127 LEU A C 1
ATOM 976 O O . LEU A 1 127 ? -6.813 0.744 6.177 1.00 96.31 127 LEU A O 1
ATOM 980 N N . HIS A 1 128 ? -6.849 -1.496 6.080 1.00 93.81 128 HIS A N 1
ATOM 981 C CA . HIS A 1 128 ? -5.985 -1.669 7.258 1.00 93.81 128 HIS A CA 1
ATOM 982 C C . HIS A 1 128 ? -4.608 -1.021 7.057 1.00 93.81 128 HIS A C 1
ATOM 984 O O . HIS A 1 128 ? -4.070 -0.397 7.970 1.00 93.81 128 HIS A O 1
ATOM 990 N N . LEU A 1 129 ? -4.028 -1.159 5.858 1.00 90.62 129 LEU A N 1
ATOM 991 C CA . LEU A 1 129 ? -2.742 -0.541 5.544 1.00 90.62 129 LEU A CA 1
ATOM 992 C C . LEU A 1 129 ? -2.838 0.990 5.524 1.00 90.62 129 LEU A C 1
ATOM 994 O O . LEU A 1 129 ? -1.944 1.637 6.058 1.00 90.62 129 LEU A O 1
ATOM 998 N N . ALA A 1 130 ? -3.906 1.575 4.978 1.00 92.38 130 ALA A N 1
ATOM 999 C CA . ALA A 1 130 ? -4.080 3.030 4.978 1.00 92.38 130 ALA A CA 1
ATOM 1000 C C . ALA A 1 130 ? -4.225 3.617 6.386 1.00 92.38 130 ALA A C 1
ATOM 1002 O O . ALA A 1 130 ? -3.677 4.678 6.662 1.00 92.38 130 ALA A O 1
ATOM 1003 N N . VAL A 1 131 ? -4.883 2.912 7.312 1.00 93.62 131 VAL A N 1
ATOM 1004 C CA . VAL A 1 131 ? -4.941 3.342 8.721 1.00 93.62 131 VAL A CA 1
ATOM 1005 C C . VAL A 1 131 ? -3.535 3.463 9.311 1.00 93.62 131 VAL A C 1
ATOM 1007 O O . VAL A 1 131 ? -3.216 4.446 9.977 1.00 93.62 131 VAL A O 1
ATOM 1010 N N . THR A 1 132 ? -2.653 2.512 9.000 1.00 88.50 132 THR A N 1
ATOM 1011 C CA . THR A 1 132 ? -1.277 2.519 9.520 1.00 88.50 132 THR A CA 1
ATOM 1012 C C . THR A 1 132 ? -0.387 3.622 8.943 1.00 88.50 132 THR A C 1
ATOM 1014 O O . THR A 1 132 ? 0.694 3.847 9.476 1.00 88.50 132 THR A O 1
ATOM 1017 N N . THR A 1 133 ? -0.812 4.324 7.885 1.00 86.12 133 THR A N 1
ATOM 1018 C CA . THR A 1 133 ? -0.083 5.502 7.384 1.00 86.12 133 THR A CA 1
ATOM 1019 C C . THR A 1 133 ? -0.438 6.775 8.150 1.00 86.12 133 THR A C 1
ATOM 1021 O O . THR A 1 133 ? 0.171 7.809 7.897 1.00 86.12 133 THR A O 1
ATOM 1024 N N . GLY A 1 134 ? -1.458 6.744 9.019 1.00 88.88 134 GLY A N 1
ATOM 1025 C CA . GLY A 1 134 ? -1.918 7.919 9.761 1.00 88.88 134 GLY A CA 1
ATOM 1026 C C . GLY A 1 134 ? -2.463 9.043 8.873 1.00 88.88 134 GLY A C 1
ATOM 1027 O O . GLY A 1 134 ? -2.507 10.186 9.313 1.00 88.88 134 GLY A O 1
ATOM 1028 N N . ASN A 1 135 ? -2.865 8.746 7.628 1.00 89.75 135 ASN A N 1
ATOM 1029 C CA . ASN A 1 135 ? -3.341 9.746 6.669 1.00 89.75 135 ASN A CA 1
ATOM 1030 C C . ASN A 1 135 ? -4.869 9.629 6.460 1.00 89.75 135 ASN A C 1
ATOM 1032 O O . ASN A 1 135 ? -5.319 8.719 5.754 1.00 89.75 135 ASN A O 1
ATOM 1036 N N . PRO A 1 136 ? -5.679 10.557 7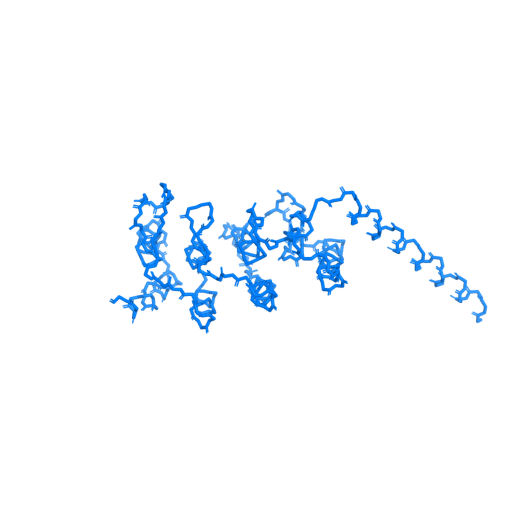.011 1.00 93.12 136 PRO A N 1
ATOM 1037 C CA . PRO A 1 136 ? -7.136 10.519 6.879 1.00 93.12 136 PRO A CA 1
ATOM 1038 C C . PRO A 1 136 ? -7.622 10.607 5.431 1.00 93.12 136 PRO A C 1
ATOM 1040 O O . PRO A 1 136 ? -8.620 9.979 5.080 1.00 93.12 136 PRO A O 1
ATOM 1043 N N . ALA A 1 137 ? -6.921 11.358 4.575 1.00 92.69 137 ALA A N 1
ATOM 1044 C CA . ALA A 1 137 ? -7.292 11.510 3.172 1.00 92.69 137 ALA A CA 1
ATOM 1045 C C . ALA A 1 137 ? -7.146 10.187 2.410 1.00 92.69 137 ALA A C 1
ATOM 1047 O O . ALA A 1 137 ? -8.001 9.851 1.594 1.00 92.69 137 ALA A O 1
ATOM 1048 N N . LEU A 1 138 ? -6.111 9.403 2.717 1.00 92.62 138 LEU A N 1
ATOM 1049 C CA . LEU A 1 138 ? -5.908 8.092 2.106 1.00 92.62 138 LEU A CA 1
ATOM 1050 C C . LEU A 1 138 ? -6.946 7.064 2.580 1.00 92.62 138 LEU A C 1
ATOM 1052 O O . LEU A 1 138 ? -7.465 6.300 1.768 1.00 92.62 138 LEU A O 1
ATOM 1056 N N . VAL A 1 139 ? -7.294 7.075 3.873 1.00 95.94 139 VAL A N 1
ATOM 1057 C CA . VAL A 1 139 ? -8.385 6.242 4.417 1.00 95.94 139 VAL A CA 1
ATOM 1058 C C . VAL A 1 139 ? -9.705 6.587 3.728 1.00 95.94 139 VAL A C 1
ATOM 1060 O O . VAL A 1 139 ? -10.394 5.693 3.236 1.00 95.94 139 VAL A O 1
ATOM 1063 N N . LYS A 1 140 ? -10.023 7.882 3.620 1.00 96.81 140 LYS A N 1
ATOM 1064 C CA . LYS A 1 140 ? -11.213 8.369 2.918 1.00 96.81 140 LYS A CA 1
ATOM 1065 C C . LYS A 1 140 ? -11.232 7.925 1.455 1.00 96.81 140 LYS A C 1
ATOM 1067 O O . LYS A 1 140 ? -12.238 7.390 1.007 1.00 96.81 140 LYS A O 1
ATOM 1072 N N . PHE A 1 141 ? -10.115 8.071 0.746 1.00 96.56 141 PHE A N 1
ATOM 1073 C CA . PHE A 1 141 ? -9.997 7.664 -0.653 1.00 96.56 141 PHE A CA 1
ATOM 1074 C C . PHE A 1 141 ? -10.291 6.171 -0.857 1.00 96.56 141 PHE A C 1
ATOM 1076 O O . PHE A 1 141 ? -10.999 5.801 -1.791 1.00 96.56 141 PHE A O 1
ATOM 1083 N N . ILE A 1 142 ? -9.783 5.295 0.016 1.00 96.94 142 ILE A N 1
ATOM 1084 C CA . ILE A 1 142 ? -10.063 3.854 -0.068 1.00 96.94 142 ILE A CA 1
ATOM 1085 C C . ILE A 1 142 ? -11.544 3.556 0.192 1.00 96.94 142 ILE A C 1
ATOM 1087 O O . ILE A 1 142 ? -12.128 2.754 -0.536 1.00 96.94 142 ILE A O 1
ATOM 1091 N N . LEU A 1 143 ? -12.159 4.201 1.189 1.00 97.94 143 LEU A N 1
ATOM 1092 C CA . LEU A 1 143 ? -13.589 4.043 1.483 1.00 97.94 143 LEU A CA 1
ATOM 1093 C C . LEU A 1 143 ? -14.459 4.486 0.295 1.00 97.94 143 LEU A C 1
ATOM 1095 O O . LEU A 1 143 ? -15.350 3.751 -0.122 1.00 97.94 143 LEU A O 1
ATOM 1099 N N . GLU A 1 144 ? -14.150 5.638 -0.308 1.00 97.06 144 GLU A N 1
ATOM 1100 C CA . GLU A 1 144 ? -14.847 6.163 -1.495 1.00 97.06 144 GLU A CA 1
ATOM 1101 C C . GLU A 1 144 ? -14.736 5.233 -2.715 1.00 97.06 144 GLU A C 1
ATOM 1103 O O . GLU A 1 144 ? -15.623 5.224 -3.566 1.00 97.06 144 GLU A O 1
ATOM 1108 N N . ASN A 1 145 ? -13.684 4.412 -2.783 1.00 97.12 145 ASN A N 1
ATOM 1109 C CA . ASN A 1 145 ? -13.472 3.417 -3.836 1.00 97.12 145 ASN A CA 1
ATOM 1110 C C . ASN A 1 145 ? -13.960 2.002 -3.454 1.00 97.12 145 ASN A C 1
ATOM 1112 O O . ASN A 1 145 ? -13.559 1.017 -4.074 1.00 97.12 145 ASN A O 1
ATOM 1116 N N . GLY A 1 146 ? -14.832 1.877 -2.447 1.00 96.50 146 GLY A N 1
ATOM 1117 C CA . GLY A 1 146 ? -15.479 0.608 -2.089 1.00 96.50 146 GLY A CA 1
ATOM 1118 C C . GLY A 1 146 ? -14.686 -0.275 -1.121 1.00 96.50 146 GLY A C 1
ATOM 1119 O O . GLY A 1 146 ? -14.959 -1.475 -1.013 1.00 96.50 146 GLY A O 1
ATOM 1120 N N . GLY A 1 147 ? -13.706 0.294 -0.415 1.00 97.25 147 GLY A N 1
ATOM 1121 C CA . GLY A 1 147 ? -13.033 -0.378 0.692 1.00 97.25 147 GLY A CA 1
ATOM 1122 C C . GLY A 1 147 ? -14.012 -0.707 1.821 1.00 97.25 147 GLY A C 1
ATOM 1123 O O . GLY A 1 147 ? -14.672 0.181 2.350 1.00 97.25 147 GLY A O 1
ATOM 1124 N N . ASN A 1 148 ? -14.093 -1.980 2.202 1.00 97.38 148 ASN A N 1
ATOM 1125 C CA . ASN A 1 148 ? -15.006 -2.475 3.223 1.00 97.38 148 ASN A CA 1
ATOM 1126 C C . ASN A 1 148 ? -14.349 -2.426 4.624 1.00 97.38 148 ASN A C 1
ATOM 1128 O O . ASN A 1 148 ? -13.406 -3.188 4.876 1.00 97.38 148 ASN A O 1
ATOM 1132 N N . PRO A 1 149 ? -14.844 -1.579 5.549 1.00 96.75 149 PRO A N 1
ATOM 1133 C CA . PRO A 1 149 ? -14.317 -1.457 6.911 1.00 96.75 149 PRO A CA 1
ATOM 1134 C C . PRO A 1 149 ? -14.638 -2.649 7.816 1.00 96.75 149 PRO A C 1
ATOM 1136 O O . PRO A 1 149 ? -13.956 -2.823 8.823 1.00 96.75 149 PRO A O 1
ATOM 1139 N N . SER A 1 150 ? -15.608 -3.495 7.452 1.00 96.56 150 SER A N 1
ATOM 1140 C CA . SER A 1 150 ? -16.032 -4.639 8.268 1.00 96.56 150 SER A CA 1
ATOM 1141 C C . SER A 1 150 ? -15.120 -5.863 8.139 1.00 96.56 150 SER A C 1
ATOM 1143 O O . SER A 1 150 ? -15.314 -6.854 8.842 1.00 96.56 150 SER A O 1
ATOM 1145 N N . ILE A 1 151 ? -14.174 -5.858 7.194 1.00 96.00 151 ILE A N 1
ATOM 1146 C CA . ILE A 1 151 ? -13.262 -6.988 6.997 1.00 96.00 151 ILE A CA 1
ATOM 1147 C C . ILE A 1 151 ? -12.243 -6.996 8.125 1.00 96.00 151 ILE A C 1
ATOM 1149 O O . ILE A 1 151 ? -11.649 -5.966 8.434 1.00 96.00 151 ILE A O 1
ATOM 1153 N N . THR A 1 152 ? -11.997 -8.173 8.689 1.00 95.00 152 THR A N 1
ATOM 1154 C CA . THR A 1 152 ? -11.038 -8.353 9.773 1.00 95.00 152 THR A CA 1
ATOM 1155 C C . THR A 1 152 ? -9.692 -8.881 9.286 1.00 95.00 152 THR A C 1
ATOM 1157 O O . THR A 1 152 ? -9.622 -9.650 8.323 1.00 95.00 152 THR A O 1
ATOM 1160 N N . THR A 1 153 ? -8.618 -8.540 9.996 1.00 92.62 153 THR A N 1
ATOM 1161 C CA . THR A 1 153 ? -7.302 -9.169 9.831 1.00 92.62 153 THR A CA 1
ATOM 1162 C C . THR A 1 153 ? -7.369 -10.682 10.056 1.00 92.62 153 THR A C 1
ATOM 1164 O O . THR A 1 153 ? -8.153 -11.173 10.870 1.00 92.62 153 THR A O 1
ATOM 1167 N N . THR A 1 154 ? -6.520 -11.445 9.365 1.00 89.25 154 THR A N 1
ATOM 1168 C CA . THR A 1 154 ? -6.421 -12.911 9.544 1.00 89.25 154 THR A CA 1
ATOM 1169 C C . THR A 1 154 ? -5.095 -13.362 10.156 1.00 89.25 154 THR A C 1
ATOM 1171 O O . THR A 1 154 ? -4.903 -14.548 10.406 1.00 89.25 154 THR A O 1
ATOM 1174 N N . ASN A 1 155 ? -4.184 -12.432 10.436 1.00 83.31 155 ASN A N 1
ATOM 1175 C CA . ASN A 1 155 ? -2.911 -12.687 11.105 1.00 83.31 155 ASN A CA 1
ATOM 1176 C C . ASN A 1 155 ? -2.768 -11.836 12.371 1.00 83.31 155 ASN A C 1
ATOM 1178 O O . ASN A 1 155 ? -3.573 -10.948 12.629 1.00 83.31 155 ASN A O 1
ATOM 1182 N N . SER A 1 156 ? -1.712 -12.083 13.145 1.00 71.19 156 SER A N 1
ATOM 1183 C CA . SER A 1 156 ? -1.441 -11.383 14.407 1.00 71.19 156 SER A CA 1
ATOM 1184 C C . SER A 1 156 ? -0.932 -9.938 14.245 1.00 71.19 156 SER A C 1
ATOM 1186 O O . SER A 1 156 ? -0.222 -9.441 15.118 1.00 71.19 156 SER A O 1
ATOM 1188 N N . TYR A 1 157 ? -1.238 -9.263 13.132 1.00 66.94 157 TYR A N 1
ATOM 1189 C CA . TYR A 1 157 ? -0.865 -7.861 12.928 1.00 66.94 157 TYR A CA 1
ATOM 1190 C C . TYR A 1 157 ? -1.566 -6.958 13.958 1.00 66.94 157 TYR A C 1
ATOM 1192 O O . TYR A 1 157 ? -2.660 -7.296 14.392 1.00 66.94 157 TYR A O 1
ATOM 1200 N N . VAL A 1 158 ? -0.911 -5.858 14.367 1.00 66.00 158 VAL A N 1
ATOM 1201 C CA . VAL A 1 158 ? -1.339 -4.832 15.357 1.00 66.00 158 VAL A CA 1
ATOM 1202 C C . VAL A 1 158 ? -2.633 -5.189 16.111 1.00 66.00 158 VAL A C 1
ATOM 1204 O O . VAL A 1 158 ? -3.734 -4.897 15.654 1.00 66.00 158 VAL A O 1
ATOM 1207 N N . GLY A 1 159 ? -2.488 -5.838 17.270 1.00 63.00 159 GLY A N 1
ATOM 1208 C CA . GLY A 1 159 ? -3.614 -6.216 18.133 1.00 63.00 159 GLY A CA 1
ATOM 1209 C C . GLY A 1 159 ? -4.176 -7.628 17.917 1.00 63.00 159 GLY A C 1
ATOM 1210 O O . GLY A 1 159 ? -5.051 -8.037 18.680 1.00 63.00 159 GLY A O 1
ATOM 1211 N N . GLY A 1 160 ? -3.666 -8.389 16.942 1.00 76.00 160 GLY A N 1
ATOM 1212 C CA . GLY A 1 160 ? -4.028 -9.790 16.712 1.00 76.00 160 GLY A CA 1
ATOM 1213 C C . GLY A 1 160 ? -4.890 -10.013 15.464 1.00 76.00 160 GLY A C 1
ATOM 1214 O O . GLY A 1 160 ? -5.203 -9.088 14.717 1.00 76.00 160 GLY A O 1
ATOM 1215 N N . SER A 1 161 ? -5.291 -11.265 15.236 1.00 86.25 161 SER A N 1
ATOM 1216 C CA . SER A 1 161 ? -6.286 -11.600 14.210 1.00 86.25 161 SER A CA 1
ATOM 1217 C C . SER A 1 161 ? -7.682 -11.137 14.629 1.00 86.25 161 SER A C 1
ATOM 1219 O O . SER A 1 161 ? -7.981 -11.080 15.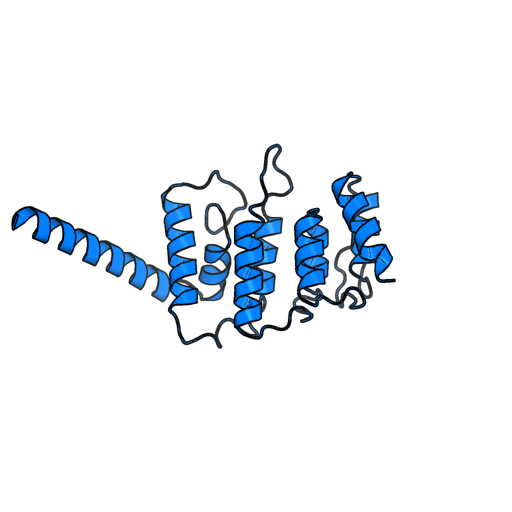822 1.00 86.25 161 SER A O 1
ATOM 1221 N N . GLY A 1 162 ? -8.565 -10.893 13.663 1.00 91.94 162 GLY A N 1
ATOM 1222 C CA . GLY A 1 162 ? -9.957 -10.532 13.932 1.00 91.94 162 GLY A CA 1
ATOM 1223 C C . GLY A 1 162 ? -10.181 -9.036 14.163 1.00 91.94 162 GLY A C 1
ATOM 1224 O O . GLY A 1 162 ? -11.220 -8.667 14.695 1.00 91.94 162 GLY A O 1
ATOM 1225 N N . LYS A 1 163 ? -9.225 -8.178 13.792 1.00 93.19 163 LYS A N 1
ATOM 1226 C CA . LYS A 1 163 ? -9.322 -6.722 13.966 1.00 93.19 163 LYS A CA 1
ATOM 1227 C C . LYS A 1 163 ? -9.834 -6.067 12.695 1.00 93.19 163 LYS A C 1
ATOM 1229 O O . LYS A 1 163 ? -9.300 -6.352 11.630 1.00 93.19 163 LYS A O 1
ATOM 1234 N N . THR A 1 164 ? -10.844 -5.214 12.800 1.00 95.50 164 THR A N 1
ATOM 1235 C CA . THR A 1 164 ? -11.295 -4.340 11.709 1.00 95.50 164 THR A CA 1
ATOM 1236 C C . THR A 1 164 ? -10.329 -3.171 11.513 1.00 95.50 164 THR A C 1
ATOM 1238 O O . THR A 1 164 ? -9.437 -2.922 12.333 1.00 95.50 164 THR A O 1
ATOM 1241 N N . ALA A 1 165 ? -10.524 -2.387 10.451 1.00 95.00 165 ALA A N 1
ATOM 1242 C CA . ALA A 1 165 ? -9.769 -1.149 10.265 1.00 95.00 165 ALA A CA 1
ATOM 1243 C C . ALA A 1 165 ? -9.976 -0.156 11.428 1.00 95.00 165 ALA A C 1
ATOM 1245 O O . ALA A 1 165 ? -9.033 0.543 11.802 1.00 95.00 165 ALA A O 1
ATOM 1246 N N . TYR A 1 166 ? -11.177 -0.120 12.019 1.00 96.38 166 TYR A N 1
ATOM 1247 C CA . TYR A 1 166 ? -11.482 0.711 13.185 1.00 96.38 166 TYR A CA 1
ATOM 1248 C C . TYR A 1 166 ? -10.716 0.245 14.427 1.00 96.38 166 TYR A C 1
ATOM 1250 O O . TYR A 1 166 ? -10.049 1.054 15.069 1.00 96.38 166 TYR A O 1
ATOM 1258 N N . ASP A 1 167 ? -10.704 -1.062 14.709 1.00 94.81 167 ASP A N 1
ATOM 1259 C CA . ASP A 1 167 ? -9.959 -1.611 15.850 1.00 94.81 167 ASP A CA 1
ATOM 1260 C C . ASP A 1 167 ? -8.454 -1.315 15.755 1.00 94.81 167 ASP A C 1
ATOM 1262 O O . ASP A 1 167 ? -7.795 -1.005 16.753 1.00 94.81 167 ASP A O 1
ATOM 1266 N N . VAL A 1 168 ? -7.899 -1.392 14.539 1.00 93.19 168 VAL A N 1
ATOM 1267 C CA . VAL A 1 168 ? -6.502 -1.024 14.278 1.00 93.19 168 VAL A CA 1
ATOM 1268 C C . VAL A 1 168 ? -6.280 0.469 14.536 1.00 93.19 168 VAL A C 1
ATOM 1270 O O . VAL A 1 168 ? -5.272 0.827 15.142 1.00 93.19 168 VAL A O 1
ATOM 1273 N N . ALA A 1 169 ? -7.213 1.338 14.133 1.00 94.56 169 ALA A N 1
ATOM 1274 C CA . ALA A 1 169 ? -7.119 2.779 14.369 1.00 94.56 169 ALA A CA 1
ATOM 1275 C C . ALA A 1 169 ? -7.156 3.128 15.864 1.00 94.56 169 ALA A C 1
ATOM 1277 O O . ALA A 1 169 ? -6.345 3.934 16.310 1.00 94.56 169 ALA A O 1
ATOM 1278 N N . ILE A 1 170 ? -8.029 2.486 16.651 1.00 94.94 170 ILE A N 1
ATOM 1279 C CA . ILE A 1 170 ? -8.072 2.648 18.114 1.00 94.94 170 ILE A CA 1
ATOM 1280 C C . ILE A 1 170 ? -6.737 2.237 18.737 1.00 94.94 170 ILE A C 1
ATOM 1282 O O . ILE A 1 170 ? -6.119 3.027 19.449 1.00 94.94 170 ILE A O 1
ATOM 1286 N N . THR A 1 171 ? -6.247 1.042 18.393 1.00 92.50 171 THR A N 1
ATOM 1287 C CA . THR A 1 171 ? -4.970 0.520 18.908 1.00 92.50 171 THR A CA 1
ATOM 1288 C C . THR A 1 171 ? -3.809 1.473 18.600 1.00 92.50 171 THR A C 1
ATOM 1290 O O . THR A 1 171 ? -2.974 1.750 19.456 1.00 92.50 171 THR A O 1
ATOM 1293 N N . LEU A 1 172 ? -3.747 2.010 17.377 1.00 90.06 172 LEU A N 1
ATOM 1294 C CA . LEU A 1 172 ? -2.709 2.969 16.992 1.00 90.06 172 LEU A CA 1
ATOM 1295 C C . LEU A 1 172 ? -2.907 4.351 17.622 1.00 90.06 172 LEU A C 1
ATOM 1297 O O . LEU A 1 172 ? -1.918 5.021 17.900 1.00 90.06 172 LEU A O 1
ATOM 1301 N N . GLY A 1 173 ? -4.145 4.779 17.865 1.00 91.25 173 GLY A N 1
ATOM 1302 C CA . GLY A 1 173 ? -4.452 6.022 18.572 1.00 91.25 173 GLY A CA 1
ATOM 1303 C C . GLY A 1 173 ? -4.001 6.004 20.029 1.00 91.25 173 GLY A C 1
ATOM 1304 O O . GLY A 1 173 ? -3.507 7.016 20.513 1.00 91.25 173 GLY A O 1
ATOM 1305 N N . GLU A 1 174 ? -4.095 4.856 20.701 1.00 90.75 174 GLU A N 1
ATOM 1306 C CA . GLU A 1 174 ? -3.575 4.668 22.062 1.00 90.75 174 GLU A CA 1
ATOM 1307 C C . GLU A 1 174 ? -2.039 4.706 22.106 1.00 90.75 174 GLU A C 1
ATOM 1309 O O . GLU A 1 174 ? -1.456 5.285 23.022 1.00 90.75 174 GLU A O 1
ATOM 1314 N N . LEU A 1 175 ? -1.377 4.113 21.105 1.00 87.56 175 LEU A N 1
ATOM 1315 C CA . LEU A 1 175 ? 0.088 4.060 21.017 1.00 87.56 175 LEU A CA 1
ATOM 1316 C C . LEU A 1 175 ? 0.710 5.365 20.499 1.00 87.56 175 LEU A C 1
ATOM 1318 O O . LEU A 1 175 ? 1.797 5.750 20.927 1.00 87.56 175 LEU A O 1
ATOM 1322 N N . THR A 1 176 ? 0.041 6.026 19.554 1.00 84.69 176 THR A N 1
ATOM 1323 C CA . THR A 1 176 ? 0.515 7.222 18.841 1.00 84.69 176 THR A CA 1
ATOM 1324 C C . THR A 1 176 ? -0.612 8.256 18.682 1.00 84.69 176 THR A C 1
ATOM 1326 O O . THR A 1 176 ? -1.160 8.430 17.587 1.00 84.69 176 THR A O 1
ATOM 1329 N N . PRO A 1 177 ? -0.986 8.964 19.765 1.00 88.75 177 PRO A N 1
ATOM 1330 C CA . PRO A 1 177 ? -2.062 9.947 19.717 1.00 88.75 177 PRO A CA 1
ATOM 1331 C C . PRO A 1 177 ? -1.735 11.103 18.765 1.00 88.75 177 PRO A C 1
ATOM 1333 O O . PRO A 1 177 ? -0.677 11.725 18.860 1.00 88.75 177 PRO A O 1
ATOM 1336 N N . SER A 1 178 ? -2.655 11.420 17.853 1.00 91.62 178 SER A N 1
ATOM 1337 C CA . SER A 1 178 ? -2.548 12.572 16.950 1.00 91.62 178 SER A CA 1
ATOM 1338 C C . SER A 1 178 ? -3.926 13.025 16.468 1.00 91.62 178 SER A C 1
ATOM 1340 O O . SER A 1 178 ? -4.874 12.239 16.428 1.00 91.62 178 SER A O 1
ATOM 1342 N N . GLU A 1 179 ? -4.044 14.290 16.055 1.00 92.69 179 GLU A N 1
ATOM 1343 C CA . GLU A 1 179 ? -5.275 14.815 15.443 1.00 92.69 179 GLU A CA 1
ATOM 1344 C C . GLU A 1 179 ? -5.660 14.033 14.181 1.00 92.69 179 GLU A C 1
ATOM 1346 O O . GLU A 1 179 ? -6.833 13.720 13.970 1.00 92.69 179 GLU A O 1
ATOM 1351 N N . ALA A 1 180 ? -4.663 13.651 13.378 1.00 91.31 180 ALA A N 1
ATOM 1352 C CA . ALA A 1 180 ? -4.855 12.823 12.197 1.00 91.31 180 ALA A CA 1
ATOM 1353 C C . ALA A 1 180 ? -5.436 11.446 12.561 1.00 91.31 180 ALA A C 1
ATOM 1355 O O . ALA A 1 180 ? -6.422 11.017 11.962 1.00 91.31 180 ALA A O 1
ATOM 1356 N N . MET A 1 181 ? -4.900 10.779 13.589 1.00 94.44 181 MET A N 1
ATOM 1357 C CA . MET A 1 181 ? -5.442 9.494 14.038 1.00 94.44 181 MET A CA 1
ATOM 1358 C C . MET A 1 181 ? -6.863 9.634 14.603 1.00 94.44 181 MET A C 1
ATOM 1360 O O . MET A 1 181 ? -7.734 8.833 14.270 1.00 94.44 181 MET A O 1
ATOM 1364 N N . ASN A 1 182 ? -7.151 10.698 15.360 1.00 95.25 182 ASN A N 1
ATOM 1365 C CA . ASN A 1 182 ? -8.510 10.990 15.830 1.00 95.25 182 ASN A CA 1
ATOM 1366 C C . ASN A 1 182 ? -9.493 11.206 14.667 1.00 95.25 182 ASN A C 1
ATOM 1368 O O . ASN A 1 182 ? -10.638 10.758 14.724 1.00 95.25 182 ASN A O 1
ATOM 1372 N N . SER A 1 183 ? -9.050 11.860 13.589 1.00 96.50 183 SER A N 1
ATOM 1373 C CA . SER A 1 183 ? -9.844 12.016 12.367 1.00 96.50 183 SER A CA 1
ATOM 1374 C C . SER A 1 183 ? -10.146 10.666 11.703 1.00 96.50 183 SER A C 1
ATOM 1376 O O . SER A 1 183 ? -11.293 10.425 11.326 1.00 96.50 183 SER A O 1
ATOM 1378 N N . ILE A 1 184 ? -9.163 9.759 11.629 1.00 96.44 184 ILE A N 1
ATOM 1379 C CA . ILE A 1 184 ? -9.343 8.395 11.099 1.00 96.44 184 ILE A CA 1
ATOM 1380 C C . ILE A 1 184 ? -10.335 7.595 11.949 1.00 96.44 184 ILE A C 1
ATOM 1382 O O . ILE A 1 184 ? -11.244 6.978 11.396 1.00 96.44 184 ILE A O 1
ATOM 1386 N N . ILE A 1 185 ? -10.193 7.630 13.277 1.00 97.06 185 ILE A N 1
ATOM 1387 C CA . ILE A 1 185 ? -11.097 6.945 14.212 1.00 97.06 185 ILE A CA 1
ATOM 1388 C C . ILE A 1 185 ? -12.535 7.433 14.006 1.00 97.06 185 ILE A C 1
ATOM 1390 O O . ILE A 1 185 ? -13.439 6.623 13.815 1.00 97.06 185 ILE A O 1
ATOM 1394 N N . ASN A 1 186 ? -12.746 8.752 13.976 1.00 96.88 186 ASN A N 1
ATOM 1395 C CA . ASN A 1 186 ? -14.072 9.334 13.764 1.00 96.88 186 ASN A CA 1
ATOM 1396 C C . ASN A 1 186 ? -14.656 8.979 12.392 1.00 96.88 186 ASN A C 1
ATOM 1398 O O . ASN A 1 186 ? -15.853 8.726 12.294 1.00 96.88 186 ASN A O 1
ATOM 1402 N N . LEU A 1 187 ? -13.826 8.942 11.345 1.00 96.75 187 LEU A N 1
ATOM 1403 C CA . LEU A 1 187 ? -14.248 8.544 10.005 1.00 96.75 187 LEU A CA 1
ATOM 1404 C C . LEU A 1 187 ? -14.732 7.089 9.987 1.00 96.75 187 LEU A C 1
ATOM 1406 O O . LEU A 1 187 ? -15.831 6.816 9.512 1.00 96.75 187 LEU A O 1
ATOM 1410 N N . LEU A 1 188 ? -13.940 6.164 10.529 1.00 96.56 188 LEU A N 1
ATOM 1411 C CA . LEU A 1 188 ? -14.256 4.733 10.526 1.00 96.56 188 LEU A CA 1
ATOM 1412 C C . LEU A 1 188 ? -15.432 4.382 11.441 1.00 96.56 188 LEU A C 1
ATOM 1414 O O . LEU A 1 188 ? -16.223 3.516 11.085 1.00 96.56 188 LEU A O 1
ATOM 1418 N N . LYS A 1 189 ? -15.610 5.111 12.548 1.00 94.81 189 LYS A N 1
ATOM 1419 C CA . LYS A 1 189 ? -16.754 4.957 13.459 1.00 94.81 189 LYS A CA 1
ATOM 1420 C C . LYS A 1 189 ? -18.112 5.131 12.770 1.00 94.81 189 LYS A C 1
ATOM 1422 O O . LYS A 1 189 ? -19.111 4.610 13.244 1.00 94.81 189 LYS A O 1
ATOM 1427 N N . THR A 1 190 ? -18.176 5.863 11.656 1.00 94.12 190 THR A N 1
ATOM 1428 C CA . THR A 1 190 ? -19.430 6.030 10.894 1.00 94.12 190 THR A CA 1
ATOM 1429 C C . THR A 1 190 ? -19.872 4.774 10.135 1.00 94.12 190 THR A C 1
ATOM 1431 O O . THR A 1 190 ? -20.967 4.769 9.579 1.00 94.12 190 THR A O 1
ATOM 1434 N N . TYR A 1 191 ? -19.035 3.731 10.116 1.00 88.75 191 TYR A N 1
ATOM 1435 C CA . TYR A 1 191 ? -19.263 2.472 9.405 1.00 88.75 191 TYR A CA 1
ATOM 1436 C C . TYR A 1 191 ? -19.351 1.243 10.334 1.00 88.75 191 TYR A C 1
ATOM 1438 O O . TYR A 1 191 ? -19.364 0.120 9.826 1.00 88.75 191 TYR A O 1
ATOM 1446 N N . GLU A 1 192 ? -19.377 1.442 11.657 1.00 71.88 192 GLU A N 1
ATOM 1447 C CA . GLU A 1 192 ? -19.808 0.419 12.631 1.00 71.88 192 GLU A CA 1
ATOM 1448 C C . GLU A 1 192 ? -21.338 0.302 12.655 1.00 71.88 192 GLU A C 1
ATOM 1450 O O . GLU A 1 192 ? -21.832 -0.847 12.716 1.00 71.88 192 GLU A O 1
#

pLDDT: mean 81.12, std 13.85, range [47.34, 97.94]